Protein AF-A0A1K0INX9-F1 (afdb_monomer_lite)

Secondary structure (DSSP, 8-state):
------EEPEEEEE-SSSTTEEEEE-GGGSEEPPPTTTSPPB--SPPPPPTTSPPPPPP-PPP--------HHHHHHHHHHHHTS-------PPP--------PPPPBGGGHHHHHHHTT-HHHHHHHHHHHTS-S---SSHHHHHHTB-TTSSBPPGGGS-SSSS-HHHHTTSHHHHHHHHHHHHTGGGSHHHHHHHHHHHTTS---HHHHHHHTT-

InterPro domains:
  IPR045646 Protein of unknown function DUF6402 [PF19940] (107-203)

Radius of gyration: 31.33 Å; chains: 1; bounding box: 70×50×94 Å

Foldseek 3Di:
DDPPFDFDKDWAFDPPDDPTDTDIQDDPRGDTDDDCVVAPADPPDDFDAAPPDDPDDPDPDPPPPPPPPDDPVNVVVVVVVVVPPPDDPDDDDDPDPDPPPPPDDRHYPLCVLVVCVNRPNNLVSVVSSNVSNHDDWDPPDPVCVVVCATPVRHHDDPSPDDPDSDDPVNQCVDPVSVVVVCCCVVPVCPDPVVVVVVVVVVVVPDPPPVNVVVVVVD

Structure (mmCIF, N/CA/C/O backbone):
data_AF-A0A1K0INX9-F1
#
_entry.id   AF-A0A1K0INX9-F1
#
loop_
_atom_site.group_PDB
_atom_site.id
_atom_site.type_symbol
_atom_site.label_atom_id
_atom_site.label_alt_id
_atom_site.label_comp_id
_atom_site.label_asym_id
_atom_site.label_entity_id
_atom_site.label_seq_id
_atom_site.pdbx_PDB_ins_code
_atom_site.Cartn_x
_atom_site.Cartn_y
_atom_site.Cartn_z
_atom_site.occupancy
_atom_site.B_iso_or_equiv
_atom_site.auth_seq_id
_atom_site.auth_comp_id
_atom_site.auth_asym_id
_atom_site.auth_atom_id
_atom_site.pdbx_PDB_model_num
ATOM 1 N N . MET A 1 1 ? -9.837 21.476 36.629 1.00 35.94 1 MET A N 1
ATOM 2 C CA . MET A 1 1 ? -9.966 22.283 35.397 1.00 35.94 1 MET A CA 1
ATOM 3 C C . MET A 1 1 ? -10.736 21.434 34.406 1.00 35.94 1 MET A C 1
ATOM 5 O O . MET A 1 1 ? -10.376 20.278 34.243 1.00 35.94 1 MET A O 1
ATOM 9 N N . ALA A 1 2 ? -11.869 21.930 33.909 1.00 37.72 2 ALA A N 1
ATOM 10 C CA . ALA A 1 2 ? -12.811 21.140 33.125 1.00 37.72 2 ALA A CA 1
ATOM 11 C C . ALA A 1 2 ? -12.187 20.759 31.777 1.00 37.72 2 ALA A C 1
ATOM 13 O O . ALA A 1 2 ? -11.926 21.624 30.942 1.00 37.72 2 ALA A O 1
ATOM 14 N N . ASP A 1 3 ? -11.922 19.466 31.614 1.00 50.75 3 ASP A N 1
ATOM 15 C CA . ASP A 1 3 ? -11.455 18.861 30.374 1.00 50.75 3 ASP A CA 1
ATOM 16 C C . ASP A 1 3 ? -12.564 19.063 29.337 1.00 50.75 3 ASP A C 1
ATOM 18 O O . ASP A 1 3 ? -13.636 18.452 29.400 1.00 50.75 3 ASP A O 1
ATOM 22 N N . SER A 1 4 ? -12.379 20.054 28.471 1.00 52.59 4 SER A N 1
ATOM 23 C CA . SER A 1 4 ? -13.370 20.402 27.461 1.00 52.59 4 SER A CA 1
ATOM 24 C C . SER A 1 4 ? -13.431 19.225 26.498 1.00 52.59 4 SER A C 1
ATOM 26 O O . SER A 1 4 ? -12.447 18.938 25.821 1.00 52.59 4 SER A O 1
ATOM 28 N N . GLN A 1 5 ? -14.554 18.499 26.493 1.00 62.72 5 GLN A N 1
ATOM 29 C CA . GLN A 1 5 ? -14.803 17.375 25.591 1.00 62.72 5 GLN A CA 1
ATOM 30 C C . GLN A 1 5 ? -14.873 17.894 24.153 1.00 62.72 5 GLN A C 1
ATOM 32 O O . GLN A 1 5 ? -15.948 18.120 23.606 1.00 62.72 5 GLN A O 1
ATOM 37 N N . GLU A 1 6 ? -13.711 18.128 23.559 1.00 72.56 6 GLU A N 1
ATOM 38 C CA . GLU A 1 6 ? -13.583 18.560 22.181 1.00 72.56 6 GLU A CA 1
ATOM 39 C C . GLU A 1 6 ? -13.979 17.384 21.284 1.00 72.56 6 GLU A C 1
ATOM 41 O O . GLU A 1 6 ? -13.375 16.303 21.311 1.00 72.56 6 GLU A O 1
ATOM 46 N N . ILE A 1 7 ? -15.082 17.574 20.563 1.00 78.31 7 ILE A N 1
ATOM 47 C CA . ILE A 1 7 ? -15.633 16.596 19.637 1.00 78.31 7 ILE A CA 1
ATOM 48 C C . ILE A 1 7 ? -15.054 16.894 18.258 1.00 78.31 7 ILE A C 1
ATOM 50 O O . ILE A 1 7 ? -15.271 17.971 17.706 1.00 78.31 7 ILE A O 1
ATOM 54 N N . PHE A 1 8 ? -14.369 15.912 17.682 1.00 79.69 8 PHE A N 1
ATOM 55 C CA . PHE A 1 8 ? -13.795 16.002 16.348 1.00 79.69 8 PHE A CA 1
ATOM 56 C C . PHE A 1 8 ? -14.725 15.392 15.305 1.00 79.69 8 PHE A C 1
ATOM 58 O O . PHE A 1 8 ? -15.241 14.279 15.469 1.00 79.69 8 PHE A O 1
ATOM 65 N N . THR A 1 9 ? -14.876 16.113 14.197 1.00 84.38 9 THR A N 1
ATOM 66 C CA . THR A 1 9 ? -15.478 15.586 12.978 1.00 84.38 9 THR A CA 1
ATOM 67 C C . THR A 1 9 ? -14.590 14.494 12.394 1.00 84.38 9 THR A C 1
ATOM 69 O O . THR A 1 9 ? -13.380 14.673 12.251 1.00 84.38 9 THR A O 1
ATOM 72 N N . TYR A 1 10 ? -15.186 13.366 12.017 1.00 84.38 10 TYR A N 1
ATOM 73 C CA . TYR A 1 10 ? -14.498 12.334 11.245 1.00 84.38 10 TYR A CA 1
ATOM 74 C C . TYR A 1 10 ? -15.374 11.841 10.100 1.00 84.38 10 TYR A C 1
ATOM 76 O O . TYR A 1 10 ? -16.586 12.044 10.075 1.00 84.38 10 TYR A O 1
ATOM 84 N N . TYR A 1 11 ? -14.743 11.176 9.139 1.00 81.50 11 TYR A N 1
ATOM 85 C CA . TYR A 1 11 ? -15.426 10.594 7.996 1.00 81.50 11 TYR A CA 1
ATOM 86 C C . TYR A 1 11 ? -15.481 9.080 8.146 1.00 81.50 11 TYR A C 1
ATOM 88 O O . TYR A 1 11 ? -14.468 8.424 8.390 1.00 81.50 11 TYR A O 1
ATOM 96 N N . GLN A 1 12 ? -16.669 8.515 7.966 1.00 79.12 12 GLN A N 1
ATOM 97 C CA . GLN A 1 12 ? -16.884 7.075 7.971 1.00 79.12 12 GLN A CA 1
ATOM 98 C C . GLN A 1 12 ? -17.304 6.608 6.580 1.00 79.12 12 GLN A C 1
ATOM 100 O O . GLN A 1 12 ? -18.108 7.254 5.908 1.00 79.12 12 GLN A O 1
ATOM 105 N N . ASN A 1 13 ? -16.782 5.463 6.145 1.00 71.12 13 ASN A N 1
ATOM 106 C CA . ASN A 1 13 ? -17.189 4.863 4.881 1.00 71.12 13 ASN A CA 1
ATOM 107 C C . ASN A 1 13 ? -18.659 4.398 4.969 1.00 71.12 13 ASN A C 1
ATOM 109 O O . ASN A 1 13 ? -19.013 3.559 5.801 1.00 71.12 13 ASN A O 1
ATOM 113 N N . GLY A 1 14 ? -19.528 4.968 4.134 1.00 63.62 14 GLY A N 1
ATOM 114 C CA . GLY A 1 14 ? -20.937 4.608 4.042 1.00 63.62 14 GLY A CA 1
ATOM 115 C C . GLY A 1 14 ? -21.127 3.375 3.165 1.00 63.62 14 GLY A C 1
ATOM 116 O O . GLY A 1 14 ? -20.975 3.439 1.951 1.00 63.62 14 GLY A O 1
ATOM 117 N N . ARG A 1 15 ? -21.505 2.243 3.765 1.00 55.22 15 ARG A N 1
ATOM 118 C CA . ARG A 1 15 ? -21.687 0.975 3.045 1.00 55.22 15 ARG A CA 1
ATOM 119 C C . ARG A 1 15 ? -23.144 0.758 2.625 1.00 55.22 15 ARG A C 1
ATOM 121 O O . ARG A 1 15 ? -23.785 -0.141 3.144 1.00 55.22 15 ARG A O 1
ATOM 128 N N . PHE A 1 16 ? -23.670 1.570 1.706 1.00 46.78 16 PHE A N 1
ATOM 129 C CA . PHE A 1 16 ? -24.949 1.279 1.035 1.00 46.78 16 PHE A CA 1
ATOM 130 C C . PHE A 1 16 ? -24.957 1.801 -0.411 1.00 46.78 16 PHE A C 1
ATOM 132 O O . PHE A 1 16 ? -25.031 3.002 -0.644 1.00 46.78 16 PHE A O 1
ATOM 139 N N . GLY A 1 17 ? -24.894 0.876 -1.376 1.00 53.56 17 GLY A N 1
ATOM 140 C CA . GLY A 1 17 ? -25.339 1.071 -2.765 1.00 53.56 17 GLY A CA 1
ATOM 141 C C . GLY A 1 17 ? -24.465 1.892 -3.722 1.00 53.56 17 GLY A C 1
ATOM 142 O O . GLY A 1 17 ? -24.689 1.807 -4.924 1.00 53.56 17 GLY A O 1
ATOM 143 N N . ILE A 1 18 ? -23.466 2.642 -3.247 1.00 54.50 18 ILE A N 1
ATOM 144 C CA . ILE A 1 18 ? -22.588 3.478 -4.090 1.00 54.50 18 ILE A CA 1
ATOM 145 C C . ILE A 1 18 ? -21.120 3.145 -3.778 1.00 54.50 18 ILE A C 1
ATOM 147 O O . ILE A 1 18 ? -20.787 2.964 -2.602 1.00 54.50 18 ILE A O 1
ATOM 151 N N . PRO A 1 19 ? -20.213 3.059 -4.774 1.00 55.97 19 PRO A N 1
ATOM 152 C CA . PRO A 1 19 ? -18.793 2.907 -4.495 1.00 55.97 19 PRO A CA 1
ATOM 153 C C . PRO A 1 19 ? -18.290 4.158 -3.758 1.00 55.97 19 PRO A C 1
ATOM 155 O O . PRO A 1 19 ? -18.231 5.236 -4.338 1.00 55.97 19 PRO A O 1
ATOM 158 N N . TRP A 1 20 ? -17.905 3.987 -2.491 1.00 60.34 20 TRP A N 1
ATOM 159 C CA . TRP A 1 20 ? -17.091 4.932 -1.714 1.00 60.34 20 TRP A CA 1
ATOM 160 C C . TRP A 1 20 ? -17.704 6.319 -1.460 1.00 60.34 20 TRP A C 1
ATOM 162 O O . TRP A 1 20 ? -17.138 7.337 -1.852 1.00 60.34 20 TRP A O 1
ATOM 172 N N . CYS A 1 21 ? -18.820 6.389 -0.726 1.00 68.31 21 CYS A N 1
ATOM 173 C CA . CYS A 1 21 ? -19.263 7.651 -0.126 1.00 68.31 21 CYS A CA 1
ATOM 174 C C . CYS A 1 21 ? -18.718 7.797 1.305 1.00 68.31 21 CYS A C 1
ATOM 176 O O . CYS A 1 21 ? -18.983 6.961 2.173 1.00 68.31 21 CYS A O 1
ATOM 178 N N . TRP A 1 22 ? -17.978 8.873 1.571 1.00 75.31 22 TRP A N 1
ATOM 179 C CA . TRP A 1 22 ? -17.609 9.258 2.931 1.00 75.31 22 TRP A CA 1
ATOM 180 C C . TRP A 1 22 ? -18.769 10.022 3.561 1.00 75.31 22 TRP A C 1
ATOM 182 O O . TRP A 1 22 ? -19.227 11.022 3.016 1.00 75.31 22 TRP A O 1
ATOM 192 N N . LYS A 1 23 ? -19.262 9.533 4.697 1.00 81.06 23 LYS A N 1
ATOM 193 C CA . LYS A 1 23 ? -20.257 10.231 5.508 1.00 81.06 23 LYS A CA 1
ATOM 194 C C . LYS A 1 23 ? -19.532 10.984 6.607 1.00 81.06 23 LYS A C 1
ATOM 196 O O . LYS A 1 23 ? -18.801 10.375 7.386 1.00 81.06 23 LYS A O 1
ATOM 201 N N . GLU A 1 24 ? -19.734 12.290 6.646 1.00 84.56 24 GLU A N 1
ATOM 202 C CA . GLU A 1 24 ? -19.265 13.130 7.738 1.00 84.56 24 GLU A CA 1
ATOM 203 C C . GLU A 1 24 ? -20.046 12.793 9.018 1.00 84.56 24 GLU A C 1
ATOM 205 O O . GLU A 1 24 ? -21.269 12.630 8.995 1.00 84.56 24 GLU A O 1
ATOM 210 N N . LYS A 1 25 ? -19.328 12.646 10.128 1.00 81.75 25 LYS A N 1
ATOM 211 C CA . LYS A 1 25 ? -19.867 12.434 11.469 1.00 81.75 25 LYS A CA 1
ATOM 212 C C . LYS A 1 25 ? -19.394 13.584 12.352 1.00 81.75 25 LYS A C 1
ATOM 214 O O . LYS A 1 25 ? -18.202 13.688 12.637 1.00 81.75 25 LYS A O 1
ATOM 219 N N . THR A 1 26 ? -20.337 14.425 12.774 1.00 81.94 26 THR A N 1
ATOM 220 C CA . THR A 1 26 ? -20.093 15.667 13.529 1.00 81.94 26 THR A CA 1
ATOM 221 C C . THR A 1 26 ? -21.005 15.715 14.762 1.00 81.94 26 THR A C 1
ATOM 223 O O . THR A 1 26 ? -22.095 15.140 14.765 1.00 81.94 26 THR A O 1
ATOM 226 N N . GLY A 1 27 ? -20.571 16.383 15.835 1.00 78.56 27 GLY A N 1
ATOM 227 C CA . GLY A 1 27 ? -21.372 16.550 17.055 1.00 78.56 27 GLY A CA 1
ATOM 228 C C . GLY A 1 27 ? -21.513 15.261 17.874 1.00 78.56 27 GLY A C 1
ATOM 229 O O . GLY A 1 27 ? -20.525 14.608 18.183 1.00 78.56 27 GLY A O 1
ATOM 230 N N . VAL A 1 28 ? -22.736 14.870 18.244 1.00 71.00 28 VAL A N 1
ATOM 231 C CA . VAL A 1 28 ? -22.987 13.733 19.163 1.00 71.00 28 VAL A CA 1
ATOM 232 C C . VAL A 1 28 ? -22.437 12.397 18.634 1.00 71.00 28 VAL A C 1
ATOM 234 O O . VAL A 1 28 ? -22.054 11.534 19.420 1.00 71.00 28 VAL A O 1
ATOM 237 N N . GLU A 1 29 ? -22.353 12.240 17.310 1.00 70.25 29 GLU A N 1
ATOM 238 C CA . GLU A 1 29 ? -21.778 11.059 16.652 1.00 70.25 29 GLU A CA 1
ATOM 239 C C . GLU A 1 29 ? -20.278 11.192 16.330 1.00 70.25 29 GLU A C 1
ATOM 241 O O . GLU A 1 29 ? -19.711 10.285 15.722 1.00 70.25 29 GLU A O 1
ATOM 246 N N . GLY A 1 30 ? -19.649 12.317 16.689 1.00 70.81 30 GLY A N 1
ATOM 247 C CA . GLY A 1 30 ? -18.233 12.603 16.465 1.00 70.81 30 GLY A CA 1
ATOM 248 C C . GLY A 1 30 ? -17.297 11.863 17.428 1.00 70.81 30 GLY A C 1
ATOM 249 O O . GLY A 1 30 ? -17.718 11.185 18.368 1.00 70.81 30 GLY A O 1
ATOM 250 N N . CYS A 1 31 ? -15.993 11.994 17.198 1.00 76.69 31 CYS A N 1
ATOM 251 C CA . CYS A 1 31 ? -14.980 11.368 18.045 1.00 76.69 31 CYS A CA 1
ATOM 252 C C . CYS A 1 31 ? -14.656 12.257 19.247 1.00 76.69 31 CYS A C 1
ATOM 254 O O . CYS A 1 31 ? -14.377 13.443 19.088 1.00 76.69 31 CYS A O 1
ATOM 256 N N . ARG A 1 32 ? -14.620 11.673 20.448 1.00 78.31 32 ARG A N 1
ATOM 257 C CA . ARG A 1 32 ? -14.075 12.341 21.637 1.00 78.31 32 ARG A CA 1
ATOM 258 C C . ARG A 1 32 ? -12.578 12.089 21.735 1.00 78.31 32 ARG A C 1
ATOM 260 O O . ARG A 1 32 ? -12.137 10.948 21.587 1.00 78.31 32 ARG A O 1
ATOM 267 N N . LYS A 1 33 ? -11.808 13.139 22.017 1.00 73.50 33 LYS A N 1
ATOM 268 C CA . LYS A 1 33 ? -10.389 12.999 22.346 1.00 73.50 33 LYS A CA 1
ATOM 269 C C . LYS A 1 33 ? -10.252 12.250 23.669 1.00 73.50 33 LYS A C 1
ATOM 271 O O . LYS A 1 33 ? -10.879 12.611 24.660 1.00 73.50 33 LYS A O 1
ATOM 276 N N . LEU A 1 34 ? -9.446 11.197 23.664 1.00 73.31 34 LEU A N 1
ATOM 277 C CA . LEU A 1 34 ? -9.054 10.486 24.874 1.00 73.31 34 LEU A CA 1
ATOM 278 C C . LEU A 1 34 ? -7.672 10.976 25.293 1.00 73.31 34 LEU A C 1
ATOM 280 O O . LEU A 1 34 ? -6.825 11.251 24.439 1.00 73.31 34 LEU A O 1
ATOM 284 N N . ASN A 1 35 ? -7.448 11.088 26.600 1.00 70.81 35 ASN A N 1
ATOM 285 C CA . ASN A 1 35 ? -6.127 11.402 27.119 1.00 70.81 35 ASN A CA 1
ATOM 286 C C . ASN A 1 35 ? -5.192 10.199 26.883 1.00 70.81 35 ASN A C 1
ATOM 288 O O . ASN A 1 35 ? -5.519 9.067 27.241 1.00 70.81 35 ASN A O 1
ATOM 292 N N . VAL A 1 36 ? -4.035 10.449 26.266 1.00 67.94 36 VAL A N 1
ATOM 293 C CA . VAL A 1 36 ? -3.019 9.428 25.955 1.00 67.94 36 VAL A CA 1
ATOM 294 C C . VAL A 1 36 ? -2.431 8.810 27.230 1.00 67.94 36 VAL A C 1
ATOM 296 O O . VAL A 1 36 ? -2.087 7.632 27.225 1.00 67.94 36 VAL A O 1
ATOM 299 N N . GLU A 1 37 ? -2.364 9.565 28.330 1.00 70.69 37 GLU A N 1
ATOM 300 C CA . GLU A 1 37 ? -1.920 9.067 29.640 1.00 70.69 37 GLU A CA 1
ATOM 301 C C . GLU A 1 37 ? -2.924 8.070 30.241 1.00 70.69 37 GLU A C 1
ATOM 303 O O . GLU A 1 37 ? -2.532 7.132 30.931 1.00 70.69 37 GLU A O 1
ATOM 308 N N . GLU A 1 38 ? -4.218 8.237 29.945 1.00 69.81 38 GLU A N 1
ATOM 309 C CA . GLU A 1 38 ? -5.289 7.350 30.417 1.00 69.81 38 GLU A CA 1
ATOM 310 C C . GLU A 1 38 ? -5.426 6.091 29.539 1.00 69.81 38 GLU A C 1
ATOM 312 O O . GLU A 1 38 ? -5.807 5.027 30.029 1.00 69.81 38 GLU A O 1
ATOM 317 N N . PHE A 1 39 ? -5.067 6.185 28.252 1.00 72.75 39 PHE A N 1
ATOM 318 C CA . PHE A 1 39 ? -5.152 5.089 27.280 1.00 72.75 39 PHE A CA 1
ATOM 319 C C . PHE A 1 39 ? -3.840 4.924 26.491 1.00 72.75 39 PHE A C 1
ATOM 321 O O . PHE A 1 39 ? -3.776 5.297 25.314 1.00 72.75 39 PHE A O 1
ATOM 328 N N . PRO A 1 40 ? -2.789 4.347 27.103 1.00 76.06 40 PRO A N 1
ATOM 329 C CA . PRO A 1 40 ? -1.517 4.141 26.426 1.00 76.06 40 PRO A CA 1
ATOM 330 C C . PRO A 1 40 ? -1.625 3.098 25.306 1.00 76.06 40 PRO A C 1
ATOM 332 O O . PRO A 1 40 ? -2.492 2.216 25.310 1.00 76.06 40 PRO A O 1
ATOM 335 N N . LEU A 1 41 ? -0.683 3.174 24.361 1.00 81.06 41 LEU A N 1
ATOM 336 C CA . LEU A 1 41 ? -0.470 2.139 23.352 1.00 81.06 41 LEU A CA 1
ATOM 337 C C . LEU A 1 41 ? -0.188 0.798 24.036 1.00 81.06 41 LEU A C 1
ATOM 339 O O . LEU A 1 41 ? 0.733 0.682 24.846 1.00 81.06 41 LEU A O 1
ATOM 343 N N . SER A 1 42 ? -0.978 -0.220 23.704 1.00 84.94 42 SER A N 1
ATOM 344 C CA . SER A 1 42 ? -0.762 -1.568 24.212 1.00 84.94 42 SER A CA 1
ATOM 345 C C . SER A 1 42 ? 0.366 -2.247 23.443 1.00 84.94 42 SER A C 1
ATOM 347 O O . SER A 1 42 ? 0.382 -2.249 22.214 1.00 84.94 42 SER A O 1
ATOM 349 N N . THR A 1 43 ? 1.295 -2.844 24.187 1.00 83.00 43 THR A N 1
ATOM 350 C CA . THR A 1 43 ? 2.361 -3.725 23.680 1.00 83.00 43 THR A CA 1
ATOM 351 C C . THR A 1 43 ? 2.243 -5.139 24.252 1.00 83.00 43 THR A C 1
ATOM 353 O O . THR A 1 43 ? 3.151 -5.956 24.118 1.00 83.00 43 THR A O 1
ATOM 356 N N . ALA A 1 44 ? 1.125 -5.441 24.919 1.00 83.88 44 ALA A N 1
ATOM 357 C CA . ALA A 1 44 ? 0.926 -6.703 25.623 1.00 83.88 44 ALA A CA 1
ATOM 358 C C . ALA A 1 44 ? 0.691 -7.886 24.670 1.00 83.88 44 ALA A C 1
ATOM 360 O O . ALA A 1 44 ? 0.858 -9.043 25.063 1.00 83.88 44 ALA A O 1
ATOM 361 N N . ARG A 1 45 ? 0.271 -7.622 23.426 1.00 84.38 45 ARG A N 1
ATOM 362 C CA . ARG A 1 45 ? 0.026 -8.672 22.442 1.00 84.38 45 ARG A CA 1
ATOM 363 C C . ARG A 1 45 ? 1.348 -9.185 21.884 1.00 84.38 45 ARG A C 1
ATOM 365 O O . ARG A 1 45 ? 2.184 -8.426 21.404 1.00 84.38 45 ARG A O 1
ATOM 372 N N . THR A 1 46 ? 1.506 -10.505 21.899 1.00 86.00 46 THR A N 1
ATOM 373 C CA . THR A 1 46 ? 2.654 -11.155 21.264 1.00 86.00 46 THR A CA 1
ATOM 374 C C . THR A 1 46 ? 2.654 -10.877 19.759 1.00 86.00 46 THR A C 1
ATOM 376 O O . THR A 1 46 ? 1.577 -10.889 19.151 1.00 86.00 46 THR A O 1
ATOM 379 N N . PRO A 1 47 ? 3.820 -10.597 19.148 1.00 82.88 47 PRO A N 1
ATOM 380 C CA . PRO A 1 47 ? 3.924 -10.442 17.704 1.00 82.88 47 PRO A CA 1
ATOM 381 C C . PRO A 1 47 ? 3.394 -11.680 16.967 1.00 82.88 47 PRO A C 1
ATOM 383 O O . PRO A 1 47 ? 3.475 -12.791 17.506 1.00 82.88 47 PRO A O 1
ATOM 386 N N . PRO A 1 48 ? 2.865 -11.519 15.742 1.00 84.12 48 PRO A N 1
ATOM 387 C CA . PRO A 1 48 ? 2.531 -12.651 14.890 1.00 84.12 48 PRO A CA 1
ATOM 388 C C . PRO A 1 48 ? 3.743 -13.567 14.695 1.00 84.12 48 PRO A C 1
ATOM 390 O O . PRO A 1 48 ? 4.886 -13.110 14.691 1.00 84.12 48 PRO A O 1
ATOM 393 N N . SER A 1 49 ? 3.496 -14.864 14.505 1.00 82.06 49 SER A N 1
ATOM 394 C CA . SER A 1 49 ? 4.552 -15.787 14.088 1.00 82.06 49 SER A CA 1
ATOM 395 C C . SER A 1 49 ? 5.144 -15.324 12.762 1.00 82.06 49 SER A C 1
ATOM 397 O O . SER A 1 49 ? 4.407 -14.896 11.868 1.00 82.06 49 SER A O 1
ATOM 399 N N . LEU A 1 50 ? 6.463 -15.449 12.634 1.00 81.12 50 LEU A N 1
ATOM 400 C CA . LEU A 1 50 ? 7.161 -15.124 11.399 1.00 81.12 50 LEU A CA 1
ATOM 401 C C . LEU A 1 50 ? 6.593 -15.962 10.248 1.00 81.12 50 LEU A C 1
ATOM 403 O O . LEU A 1 50 ? 6.275 -17.138 10.428 1.00 81.12 50 LEU A O 1
ATOM 407 N N . ARG A 1 51 ? 6.448 -15.341 9.076 1.00 70.44 51 ARG A N 1
ATOM 408 C CA . ARG A 1 51 ? 5.787 -15.900 7.884 1.00 70.44 51 ARG A CA 1
ATOM 409 C C . ARG A 1 51 ? 6.290 -17.294 7.497 1.00 70.44 51 ARG A C 1
ATOM 411 O O . ARG A 1 51 ? 5.496 -18.103 7.025 1.00 70.44 51 ARG A O 1
ATOM 418 N N . ASP A 1 52 ? 7.578 -17.547 7.713 1.00 66.00 52 ASP A N 1
ATOM 419 C CA . ASP A 1 52 ? 8.260 -18.781 7.319 1.00 66.00 52 ASP A CA 1
ATOM 420 C C . ASP A 1 52 ? 8.455 -19.761 8.490 1.00 66.00 52 ASP A C 1
ATOM 422 O O . ASP A 1 52 ? 9.072 -20.814 8.326 1.00 66.00 52 ASP A O 1
ATOM 426 N N . GLN A 1 53 ? 7.919 -19.451 9.678 1.00 55.16 53 GLN A N 1
ATOM 427 C CA . GLN A 1 53 ? 7.871 -20.422 10.763 1.00 55.16 53 GLN A CA 1
ATOM 428 C C . GLN A 1 53 ? 6.672 -21.361 10.590 1.00 55.16 53 GLN A C 1
ATOM 430 O O . GLN A 1 53 ? 5.563 -20.903 10.296 1.00 55.16 53 GLN A O 1
ATOM 435 N N . PRO A 1 54 ? 6.863 -22.678 10.809 1.00 53.06 54 PRO A N 1
ATOM 436 C CA . PRO A 1 54 ? 5.750 -23.605 10.945 1.00 53.06 54 PRO A CA 1
ATOM 437 C C . PRO A 1 54 ? 4.748 -23.037 11.956 1.00 53.06 54 PRO A C 1
ATOM 439 O O . PRO A 1 54 ? 5.180 -22.476 12.970 1.00 53.06 54 PRO A O 1
ATOM 442 N N . PRO A 1 55 ? 3.430 -23.159 11.708 1.00 56.19 55 PRO A N 1
ATOM 443 C CA . PRO A 1 55 ? 2.443 -22.666 12.653 1.00 56.19 55 PRO A CA 1
ATOM 444 C C . PRO A 1 55 ? 2.758 -23.249 14.036 1.00 56.19 55 PRO A C 1
ATOM 446 O O . PRO A 1 55 ? 3.024 -24.454 14.132 1.00 56.19 55 PRO A O 1
ATOM 449 N N . PRO A 1 56 ? 2.770 -22.425 15.103 1.00 61.12 56 PRO A N 1
ATOM 450 C CA . PRO A 1 56 ? 2.978 -22.947 16.440 1.00 61.12 56 PRO A CA 1
ATOM 451 C C . PRO A 1 56 ? 1.942 -24.049 16.688 1.00 61.12 56 PRO A C 1
ATOM 453 O O . PRO A 1 56 ? 0.788 -23.896 16.261 1.00 61.12 56 PRO A O 1
ATOM 456 N N . PRO A 1 57 ? 2.328 -25.164 17.338 1.00 60.62 57 PRO A N 1
ATOM 457 C CA . PRO A 1 57 ? 1.396 -26.239 17.623 1.00 60.62 57 PRO A CA 1
ATOM 458 C C . PRO A 1 57 ? 0.168 -25.642 18.317 1.00 60.62 57 PRO A C 1
ATOM 460 O O . PRO A 1 57 ? 0.325 -24.752 19.165 1.00 60.62 57 PRO A O 1
ATOM 463 N N . PRO A 1 58 ? -1.051 -26.064 17.934 1.00 57.97 58 PRO A N 1
ATOM 464 C CA . PRO A 1 58 ? -2.266 -25.506 18.499 1.00 57.97 58 PRO A CA 1
ATOM 465 C C . PRO A 1 58 ? -2.165 -25.576 20.021 1.00 57.97 58 PRO A C 1
ATOM 467 O O . PRO A 1 58 ? -1.966 -26.653 20.588 1.00 57.97 58 PRO A O 1
ATOM 470 N N . LYS A 1 59 ? -2.258 -24.416 20.688 1.00 61.50 59 LYS A N 1
ATOM 471 C CA . LYS A 1 59 ? -2.344 -24.381 22.151 1.00 61.50 59 LYS A CA 1
ATOM 472 C C . LYS A 1 59 ? -3.496 -25.305 22.551 1.00 61.50 59 LYS A C 1
ATOM 474 O O . LYS A 1 59 ? -4.561 -25.192 21.932 1.00 61.50 59 LYS A O 1
ATOM 479 N N . PRO A 1 60 ? -3.316 -26.200 23.542 1.00 47.12 60 PRO A N 1
ATOM 480 C CA . PRO A 1 60 ? -4.405 -27.034 24.018 1.00 47.12 60 PRO A CA 1
ATOM 481 C C . PRO A 1 60 ? -5.554 -26.106 24.391 1.00 47.12 60 PRO A C 1
ATOM 483 O O . PRO A 1 60 ? -5.438 -25.254 25.272 1.00 47.12 60 PRO A O 1
ATOM 486 N N . THR A 1 61 ? -6.634 -26.211 23.622 1.00 45.28 61 THR A N 1
ATOM 487 C CA . THR A 1 61 ? -7.864 -25.488 23.905 1.00 45.28 61 THR A CA 1
ATOM 488 C C . THR A 1 61 ? -8.313 -25.989 25.273 1.00 45.28 61 THR A C 1
ATOM 490 O O . THR A 1 61 ? -8.477 -27.205 25.412 1.00 45.28 61 THR A O 1
ATOM 493 N N . PRO A 1 62 ? -8.460 -25.131 26.301 1.00 57.16 62 PRO A N 1
ATOM 494 C CA . PRO A 1 62 ? -9.081 -25.577 27.535 1.00 57.16 62 PRO A CA 1
ATOM 495 C C . PRO A 1 62 ? -10.440 -26.154 27.153 1.00 57.16 62 PRO A C 1
ATOM 497 O O . PRO A 1 62 ? -11.216 -25.502 26.448 1.00 57.16 62 PRO A O 1
ATOM 500 N N . ALA A 1 63 ? -10.662 -27.415 27.528 1.00 47.81 63 ALA A N 1
ATOM 501 C CA . ALA A 1 63 ? -11.878 -28.131 27.190 1.00 47.81 63 ALA A CA 1
ATOM 502 C C . ALA A 1 63 ? -13.085 -27.241 27.524 1.00 47.81 63 ALA A C 1
ATOM 504 O O . ALA A 1 63 ? -13.088 -26.612 28.589 1.00 47.81 63 ALA A O 1
ATOM 505 N N . PRO A 1 64 ? -14.090 -27.138 26.638 1.00 44.97 64 PRO A N 1
ATOM 506 C CA . PRO A 1 64 ? -15.288 -26.385 26.951 1.00 44.97 64 PRO A CA 1
ATOM 507 C C . PRO A 1 64 ? -15.878 -26.981 28.226 1.00 44.97 64 PRO A C 1
ATOM 509 O O . PRO A 1 64 ? -16.329 -28.127 28.238 1.00 44.97 64 PRO A O 1
ATOM 512 N N . VAL A 1 65 ? -15.845 -26.209 29.313 1.00 53.66 65 VAL A N 1
ATOM 513 C CA . VAL A 1 65 ? -16.595 -26.541 30.519 1.00 53.66 65 VAL A CA 1
ATOM 514 C C . VAL A 1 65 ? -18.047 -26.611 30.070 1.00 53.66 65 VAL A C 1
ATOM 516 O O . VAL A 1 65 ? -18.628 -25.596 29.673 1.00 53.66 65 VAL A O 1
ATOM 519 N N . LYS A 1 66 ? -18.605 -27.826 30.043 1.00 42.12 66 LYS A N 1
ATOM 520 C CA . LYS A 1 66 ? -20.027 -28.055 29.796 1.00 42.12 66 LYS A CA 1
ATOM 521 C C . LYS A 1 66 ? -20.783 -27.237 30.836 1.00 42.12 66 LYS A C 1
ATOM 523 O O . LYS A 1 66 ? -20.857 -27.624 31.995 1.00 42.12 66 LYS A O 1
ATOM 528 N N . ARG A 1 67 ? -21.321 -26.088 30.429 1.00 54.69 67 ARG A N 1
ATOM 529 C CA . ARG A 1 67 ? -22.370 -25.429 31.200 1.00 54.69 67 ARG A CA 1
ATOM 530 C C . ARG A 1 67 ? -23.574 -26.350 31.118 1.00 54.69 67 ARG A C 1
ATOM 532 O O . ARG A 1 67 ? -24.121 -26.549 30.032 1.00 54.69 67 ARG A O 1
ATOM 539 N N . GLU A 1 68 ? -23.911 -26.971 32.239 1.00 59.78 68 GLU A N 1
ATOM 540 C CA . GLU A 1 68 ? -25.135 -27.746 32.363 1.00 59.78 68 GLU A CA 1
ATOM 541 C C . GLU A 1 68 ? -26.308 -26.840 31.989 1.00 59.78 68 GLU A C 1
ATOM 543 O O . GLU A 1 68 ? -26.438 -25.709 32.465 1.00 59.78 68 GLU A O 1
ATOM 548 N N . LYS A 1 69 ? -27.113 -27.303 31.034 1.00 53.50 69 LYS A N 1
ATOM 549 C CA . LYS A 1 69 ? -28.308 -26.587 30.609 1.00 53.50 69 LYS A CA 1
ATOM 550 C C . LYS A 1 69 ? -29.347 -26.799 31.703 1.00 53.50 69 LYS A C 1
ATOM 552 O O . LYS A 1 69 ? -30.018 -27.826 31.694 1.00 53.50 69 LYS A O 1
ATOM 557 N N . LYS A 1 70 ? -29.452 -25.850 32.635 1.00 57.62 70 LYS A N 1
ATOM 558 C CA . LYS A 1 70 ? -30.583 -25.796 33.566 1.00 57.62 70 LYS A CA 1
ATOM 559 C C . LYS A 1 70 ? -31.879 -25.780 32.763 1.00 57.62 70 LYS A C 1
ATOM 561 O O . LYS A 1 70 ? -31.971 -25.111 31.728 1.00 57.62 70 LYS A O 1
ATOM 566 N N . THR A 1 71 ? -32.853 -26.557 33.204 1.00 72.25 71 THR A N 1
ATOM 567 C CA . THR A 1 71 ? -34.135 -26.659 32.506 1.00 72.25 71 THR A CA 1
ATOM 568 C C . THR A 1 71 ? -34.940 -25.367 32.689 1.00 72.25 71 THR A C 1
ATOM 570 O O . THR A 1 71 ? -34.786 -24.657 33.683 1.00 72.25 71 THR A O 1
ATOM 573 N N . LEU A 1 72 ? -35.820 -25.038 31.735 1.00 66.50 72 LEU A N 1
ATOM 574 C CA . LEU A 1 72 ? -36.660 -23.830 31.820 1.00 66.50 72 LEU A CA 1
ATOM 575 C C . LEU A 1 72 ? -37.528 -23.812 33.094 1.00 66.50 72 LEU A C 1
ATOM 577 O O . LEU A 1 72 ? -37.826 -22.743 33.627 1.00 66.50 72 LEU A O 1
ATOM 581 N N . ILE A 1 73 ? -37.875 -24.992 33.611 1.00 70.31 73 ILE A N 1
ATOM 582 C CA . ILE A 1 73 ? -38.646 -25.169 34.845 1.00 70.31 73 ILE A CA 1
ATOM 583 C C . ILE A 1 73 ? -37.816 -24.753 36.068 1.00 70.31 73 ILE A C 1
ATOM 585 O O . ILE A 1 73 ? -38.285 -23.938 36.856 1.00 70.31 73 ILE A O 1
ATOM 589 N N . GLU A 1 74 ? -36.567 -25.216 36.189 1.00 71.38 74 GLU A N 1
ATOM 590 C CA . GLU A 1 74 ? -35.666 -24.819 37.287 1.00 71.38 74 GLU A CA 1
ATOM 591 C C . GLU A 1 74 ? -35.385 -23.316 37.280 1.00 71.38 74 GLU A C 1
ATOM 593 O O . GLU A 1 74 ? -35.447 -22.675 38.324 1.00 71.38 74 GLU A O 1
ATOM 598 N N . SER A 1 75 ? -35.163 -22.726 36.099 1.00 67.88 75 SER A N 1
ATOM 599 C CA . SER A 1 75 ? -34.937 -21.278 35.990 1.00 67.88 75 SER A CA 1
ATOM 600 C C . SER A 1 75 ? -36.156 -20.450 36.414 1.00 67.88 75 SER A C 1
ATOM 602 O O . SER A 1 75 ? -36.013 -19.351 36.943 1.00 67.88 75 SER A O 1
ATOM 604 N N . SER A 1 76 ? -37.358 -20.996 36.210 1.00 71.19 76 SER A N 1
ATOM 605 C CA . SER A 1 76 ? -38.613 -20.342 36.581 1.00 71.19 76 SER A CA 1
ATOM 606 C C . SER A 1 76 ? -38.891 -20.475 38.080 1.00 71.19 76 SER A C 1
ATOM 608 O O . SER A 1 76 ? -39.393 -19.533 38.684 1.00 71.19 76 SER A O 1
ATOM 610 N N . LEU A 1 77 ? -38.525 -21.607 38.694 1.00 79.31 77 LEU A N 1
ATOM 611 C CA . LEU A 1 77 ? -38.614 -21.815 40.143 1.00 79.31 77 LEU A CA 1
ATOM 612 C C . LEU A 1 77 ? -37.606 -20.945 40.903 1.00 79.31 77 LEU A C 1
ATOM 614 O O . LEU A 1 77 ? -38.014 -20.249 41.826 1.00 79.31 77 LEU A O 1
ATOM 618 N N . GLU A 1 78 ? -36.346 -20.875 40.455 1.00 74.69 78 GLU A N 1
ATOM 619 C CA . GLU A 1 78 ? -35.332 -19.972 41.034 1.00 74.69 78 GLU A CA 1
ATOM 620 C C . GLU A 1 78 ? -35.778 -18.500 40.950 1.00 74.69 78 GLU A C 1
ATOM 622 O O . GLU A 1 78 ? -35.596 -17.723 41.887 1.00 74.69 78 GLU A O 1
ATOM 627 N N . PHE A 1 79 ? -36.416 -18.105 39.843 1.00 72.12 79 PHE A N 1
ATOM 628 C CA . PHE A 1 79 ? -36.960 -16.756 39.686 1.00 72.12 79 PHE A CA 1
ATOM 629 C C . PHE A 1 79 ? -38.157 -16.491 40.610 1.00 72.12 79 PHE A C 1
ATOM 631 O O . PHE A 1 79 ? -38.284 -15.401 41.164 1.00 72.12 79 PHE A O 1
ATOM 638 N N . HIS A 1 80 ? -39.027 -17.482 40.806 1.00 77.56 80 HIS A N 1
ATOM 639 C CA . HIS A 1 80 ? -40.180 -17.352 41.692 1.00 77.56 80 HIS A CA 1
ATOM 640 C C . HIS A 1 80 ? -39.764 -17.326 43.170 1.00 77.56 80 HIS A C 1
ATOM 642 O O . HIS A 1 80 ? -40.333 -16.572 43.955 1.00 77.56 80 HIS A O 1
ATOM 648 N N . GLU A 1 81 ? -38.732 -18.081 43.548 1.00 80.25 81 GLU A N 1
ATOM 649 C CA . GLU A 1 81 ? -38.105 -17.998 44.871 1.00 80.25 81 GLU A CA 1
ATOM 650 C C . GLU A 1 81 ? -37.440 -16.635 45.090 1.00 80.25 81 GLU A C 1
ATOM 652 O O . GLU A 1 81 ? -37.597 -16.037 46.153 1.00 80.25 81 GLU A O 1
ATOM 657 N N . TRP A 1 82 ? -36.778 -16.091 44.064 1.00 72.94 82 TRP A N 1
ATOM 658 C CA . TRP A 1 82 ? -36.203 -14.746 44.109 1.00 72.94 82 TRP A CA 1
ATOM 659 C C . TRP A 1 82 ? -37.263 -13.647 44.274 1.00 72.94 82 TRP A C 1
ATOM 661 O O . TRP A 1 82 ? -37.072 -12.739 45.080 1.00 72.94 82 TRP A O 1
ATOM 671 N N . LEU A 1 83 ? -38.397 -13.739 43.571 1.00 72.62 83 LEU A N 1
ATOM 672 C CA . LEU A 1 83 ? -39.501 -12.775 43.695 1.00 72.62 83 LEU A CA 1
ATOM 673 C C . LEU A 1 83 ? -40.152 -12.776 45.084 1.00 72.62 83 LEU A C 1
ATOM 675 O O . LEU A 1 83 ? -40.686 -11.753 45.508 1.00 72.62 83 LEU A O 1
ATOM 679 N N . ASN A 1 84 ? -40.116 -13.914 45.776 1.00 78.00 84 ASN A N 1
ATOM 680 C CA . ASN A 1 84 ? -40.721 -14.089 47.095 1.00 78.00 84 ASN A CA 1
ATOM 681 C C . ASN A 1 84 ? -39.714 -13.948 48.246 1.00 78.00 84 ASN A C 1
ATOM 683 O O . ASN A 1 84 ? -40.097 -14.053 49.414 1.00 78.00 84 ASN A O 1
ATOM 687 N N . ALA A 1 85 ? -38.436 -13.699 47.947 1.00 76.06 85 ALA A N 1
ATOM 688 C CA . ALA A 1 85 ? -37.442 -13.422 48.968 1.00 76.06 85 ALA A CA 1
ATOM 689 C C . ALA A 1 85 ? -37.753 -12.063 49.630 1.00 76.06 85 ALA A C 1
ATOM 691 O O . ALA A 1 85 ? -37.906 -11.059 48.927 1.00 76.06 85 ALA A O 1
ATOM 692 N N . PRO A 1 86 ? -37.844 -11.983 50.972 1.00 59.06 86 PRO A N 1
ATOM 693 C CA . PRO A 1 86 ? -38.072 -10.718 51.655 1.00 59.06 86 PRO A CA 1
ATOM 694 C C . PRO A 1 86 ? -36.936 -9.753 51.316 1.00 59.06 86 PRO A C 1
ATOM 696 O O . PRO A 1 86 ? -35.758 -10.085 51.461 1.00 59.06 86 PRO A O 1
ATOM 699 N N . SER A 1 87 ? -37.293 -8.560 50.839 1.00 52.34 87 SER A N 1
ATOM 700 C CA . SE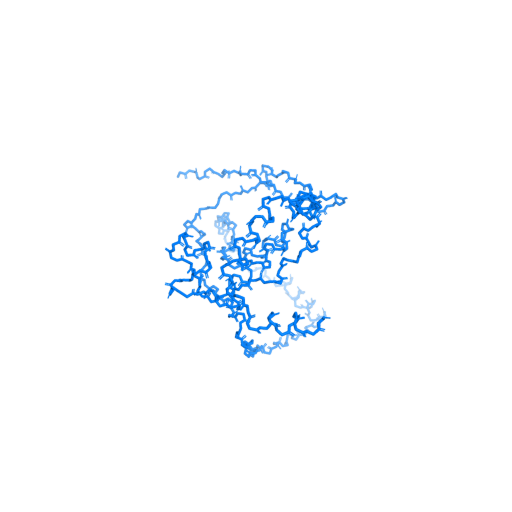R A 1 87 ? -36.340 -7.521 50.457 1.00 52.34 87 SER A CA 1
ATOM 701 C C . SER A 1 87 ? -35.351 -7.275 51.594 1.00 52.34 87 SER A C 1
ATOM 703 O O . SER A 1 87 ? -35.740 -6.850 52.684 1.00 52.34 87 SER A O 1
ATOM 705 N N . ALA A 1 88 ? -34.073 -7.568 51.329 1.00 59.03 88 ALA A N 1
ATOM 706 C CA . ALA A 1 88 ? -32.969 -7.270 52.229 1.00 59.03 88 ALA A CA 1
ATOM 707 C C . ALA A 1 88 ? -33.073 -5.810 52.712 1.00 59.03 88 ALA A C 1
ATOM 709 O O . ALA A 1 88 ? -33.483 -4.947 51.926 1.00 59.03 88 ALA A O 1
ATOM 710 N N . PRO A 1 89 ? -32.728 -5.513 53.980 1.00 48.19 89 PRO A N 1
ATOM 711 C CA . PRO A 1 89 ? -32.845 -4.167 54.524 1.00 48.19 89 PRO A CA 1
ATOM 712 C C . PRO A 1 89 ? -32.151 -3.169 53.596 1.00 48.19 89 PRO A C 1
ATOM 714 O O . PRO A 1 89 ? -30.978 -3.342 53.261 1.00 48.19 89 PRO A O 1
ATOM 717 N N . GLN A 1 90 ? -32.905 -2.155 53.159 1.00 45.06 90 GLN A N 1
ATOM 718 C CA . GLN A 1 90 ? -32.441 -1.094 52.271 1.00 45.06 90 GLN A CA 1
ATOM 719 C C . GLN A 1 90 ? -31.116 -0.525 52.790 1.00 45.06 90 GLN A C 1
ATOM 721 O O . GLN A 1 90 ? -31.076 0.229 53.765 1.00 45.06 90 GLN A O 1
ATOM 726 N N . GLN A 1 91 ? -30.018 -0.864 52.117 1.00 47.06 91 GLN A N 1
ATOM 727 C CA . GLN A 1 91 ? -28.802 -0.079 52.223 1.00 47.06 91 GLN A CA 1
ATOM 728 C C . GLN A 1 91 ? -29.118 1.302 51.643 1.00 47.06 91 GLN A C 1
ATOM 730 O O . GLN A 1 91 ? -29.613 1.419 50.521 1.00 47.06 91 GLN A O 1
ATOM 735 N N . LYS A 1 92 ? -28.877 2.344 52.448 1.00 43.03 92 LYS A N 1
ATOM 736 C CA . LYS A 1 92 ? -28.925 3.754 52.037 1.00 43.03 92 LYS A CA 1
ATOM 737 C C . LYS A 1 92 ? -28.250 3.912 50.664 1.00 43.03 92 LYS A C 1
ATOM 739 O O . LYS A 1 92 ? -27.208 3.282 50.469 1.00 43.03 92 LYS A O 1
ATOM 744 N N . PRO A 1 93 ? -28.776 4.740 49.741 1.00 44.50 93 PRO A N 1
ATOM 745 C CA . PRO A 1 93 ? -28.162 4.901 48.431 1.00 44.50 93 PRO A CA 1
ATOM 746 C C . PRO A 1 93 ? -26.716 5.356 48.612 1.00 44.50 93 PRO A C 1
ATOM 748 O O . PRO A 1 93 ? -26.458 6.418 49.183 1.00 44.50 93 PRO A O 1
ATOM 751 N N . ALA A 1 94 ? -25.775 4.530 48.159 1.00 54.50 94 ALA A N 1
ATOM 752 C CA . ALA A 1 94 ? -24.410 4.974 47.953 1.00 54.50 94 ALA A CA 1
ATOM 753 C C . ALA A 1 94 ? -24.436 6.168 46.976 1.00 54.50 94 ALA A C 1
ATOM 755 O O . ALA A 1 94 ? -25.304 6.202 46.095 1.00 54.50 94 ALA A O 1
ATOM 756 N N . PRO A 1 95 ? -23.525 7.148 47.120 1.00 50.12 95 PRO A N 1
ATOM 757 C CA . PRO A 1 95 ? -23.401 8.245 46.169 1.00 50.12 95 PRO A CA 1
ATOM 758 C C . PRO A 1 95 ? -23.349 7.684 44.748 1.00 50.12 95 PRO A C 1
ATOM 760 O O . PRO A 1 95 ? -22.687 6.669 44.516 1.00 50.12 95 PRO A O 1
ATOM 763 N N . ALA A 1 96 ? -24.084 8.314 43.829 1.00 51.03 96 ALA A N 1
ATOM 764 C CA . ALA A 1 96 ? -24.135 7.913 42.430 1.00 51.03 96 ALA A CA 1
ATOM 765 C C . ALA A 1 96 ? -22.712 7.621 41.923 1.00 51.03 96 ALA A C 1
ATOM 767 O O . ALA A 1 96 ? -21.839 8.473 42.114 1.00 51.03 96 ALA A O 1
ATOM 768 N N . PRO A 1 97 ? -22.448 6.445 41.319 1.00 52.62 97 PRO A N 1
ATOM 769 C CA . PRO A 1 97 ? -21.148 6.194 40.730 1.00 52.62 97 PRO A CA 1
ATOM 770 C C . PRO A 1 97 ? -20.903 7.294 39.702 1.00 52.62 97 PRO A C 1
ATOM 772 O O . PRO A 1 97 ? -21.711 7.492 38.790 1.00 52.62 97 PRO A O 1
ATOM 775 N N . GLU A 1 98 ? -19.817 8.040 39.907 1.00 53.09 98 GLU A N 1
ATOM 776 C CA . GLU A 1 98 ? -19.284 8.985 38.937 1.00 53.09 98 GLU A CA 1
ATOM 777 C C . GLU A 1 98 ? -19.380 8.351 37.554 1.00 53.09 98 GLU A C 1
ATOM 779 O O . GLU A 1 98 ? -19.023 7.179 37.387 1.00 53.09 98 GLU A O 1
ATOM 784 N N . ALA A 1 99 ? -19.930 9.108 36.599 1.00 51.78 99 ALA A N 1
ATOM 785 C CA . ALA A 1 99 ? -20.156 8.676 35.229 1.00 51.78 99 ALA A CA 1
ATOM 786 C C . ALA A 1 99 ? -18.956 7.854 34.758 1.00 51.78 99 ALA A C 1
ATOM 788 O O . ALA A 1 99 ? -17.868 8.394 34.551 1.00 51.78 99 ALA A O 1
ATOM 789 N N . THR A 1 100 ? -19.141 6.533 34.682 1.00 54.06 100 THR A N 1
ATOM 790 C CA . THR A 1 100 ? -18.049 5.607 34.415 1.00 54.06 100 THR A CA 1
ATOM 791 C C . THR A 1 100 ? -17.500 5.990 33.057 1.00 54.06 100 THR A C 1
ATOM 793 O O . THR A 1 100 ? -18.188 5.843 32.043 1.00 54.06 100 THR A O 1
ATOM 796 N N . LYS A 1 101 ? -16.298 6.577 33.043 1.00 56.12 101 LYS A N 1
ATOM 797 C CA . LYS A 1 101 ? -15.648 6.997 31.805 1.00 56.12 101 LYS A CA 1
ATOM 798 C C . LYS A 1 101 ? -15.681 5.812 30.836 1.00 56.12 101 LYS A C 1
ATOM 800 O O . LYS A 1 101 ? -15.451 4.678 31.273 1.00 56.12 101 LYS A O 1
ATOM 805 N N . PRO A 1 102 ? -16.012 6.025 29.552 1.00 58.22 102 PRO A N 1
ATOM 806 C CA . PRO A 1 102 ? -16.129 4.928 28.607 1.00 58.22 102 PRO A CA 1
ATOM 807 C C . PRO A 1 102 ? -14.821 4.134 28.599 1.00 58.22 102 PRO A C 1
ATOM 809 O O . PRO A 1 102 ? -13.755 4.668 28.300 1.00 58.22 102 PRO A O 1
ATOM 812 N N . ARG A 1 103 ? -14.903 2.853 28.971 1.00 63.28 103 ARG A N 1
ATOM 813 C CA . ARG A 1 103 ? -13.755 1.946 29.020 1.00 63.28 103 ARG A CA 1
ATOM 814 C C . ARG A 1 103 ? -13.375 1.574 27.591 1.00 63.28 103 ARG A C 1
ATOM 816 O O . ARG A 1 103 ? -13.866 0.589 27.044 1.00 63.28 103 ARG A O 1
ATOM 823 N N . VAL A 1 104 ? -12.542 2.396 26.964 1.00 70.88 104 VAL A N 1
ATOM 824 C CA . VAL A 1 104 ? -12.022 2.131 25.620 1.00 70.88 104 VAL A CA 1
ATOM 825 C C . VAL A 1 104 ? -10.946 1.050 25.710 1.00 70.88 104 VAL A C 1
ATOM 827 O O . VAL A 1 104 ? -10.102 1.067 26.605 1.00 70.88 104 VAL A O 1
ATOM 830 N N . LYS A 1 105 ? -11.002 0.064 24.806 1.00 80.69 105 LYS A N 1
ATOM 831 C CA . LYS A 1 105 ? -9.960 -0.964 24.691 1.00 80.69 105 LYS A CA 1
ATOM 832 C C . LYS A 1 105 ? -8.628 -0.262 24.371 1.00 80.69 105 LYS A C 1
ATOM 834 O O . LYS A 1 105 ? -8.609 0.513 23.415 1.00 80.69 105 LYS A O 1
ATOM 839 N N . PRO A 1 106 ? -7.530 -0.546 25.095 1.00 82.56 106 PRO A N 1
ATOM 840 C CA . PRO A 1 106 ? -6.205 -0.075 24.707 1.00 82.56 106 PRO A CA 1
ATOM 841 C C . PRO A 1 106 ? -5.900 -0.458 23.256 1.00 82.56 106 PRO A C 1
ATOM 843 O O . PRO A 1 106 ? -6.124 -1.604 22.854 1.00 82.56 106 PRO A O 1
ATOM 846 N N . PHE A 1 107 ? -5.433 0.509 22.472 1.00 85.69 107 PHE A N 1
ATOM 847 C CA . PHE A 1 107 ? -5.102 0.296 21.068 1.00 85.69 107 PHE A CA 1
ATOM 848 C C . PHE A 1 107 ? -3.761 -0.427 20.956 1.00 85.69 107 PHE A C 1
ATOM 850 O O . PHE A 1 107 ? -2.764 0.027 21.518 1.00 85.69 107 PHE A O 1
ATOM 857 N N . ASP A 1 108 ? -3.739 -1.540 20.228 1.00 90.62 108 ASP A N 1
ATOM 858 C CA . ASP A 1 108 ? -2.520 -2.276 19.897 1.00 90.62 108 ASP A CA 1
ATOM 859 C C . ASP A 1 108 ? -2.162 -2.032 18.424 1.00 90.62 108 ASP A C 1
ATOM 861 O O . ASP A 1 108 ? -3.042 -1.946 17.566 1.00 90.62 108 ASP A O 1
ATOM 865 N N . MET A 1 109 ? -0.871 -1.949 18.098 1.00 88.62 109 MET A N 1
ATOM 866 C CA . MET A 1 109 ? -0.418 -1.754 16.714 1.00 88.62 109 MET A CA 1
ATOM 867 C C . MET A 1 109 ? -0.935 -2.859 15.771 1.00 88.62 109 MET A C 1
ATOM 869 O O . MET A 1 109 ? -1.219 -2.607 14.597 1.00 88.62 109 MET A O 1
ATOM 873 N N . GLN A 1 110 ? -1.138 -4.070 16.289 1.00 90.19 110 GLN A N 1
ATOM 874 C CA . GLN A 1 110 ? -1.700 -5.194 15.546 1.00 90.19 110 GLN A CA 1
ATOM 875 C C . GLN A 1 110 ? -3.205 -5.054 15.256 1.00 90.19 110 GLN A C 1
ATOM 877 O O . GLN A 1 110 ? -3.747 -5.881 14.526 1.00 90.19 110 GLN A O 1
ATOM 882 N N . ASP A 1 111 ? -3.893 -4.032 15.781 1.00 91.56 111 ASP A N 1
ATOM 883 C CA . ASP A 1 111 ? -5.294 -3.734 15.450 1.00 91.56 111 ASP A CA 1
ATOM 884 C C . ASP A 1 111 ? -5.426 -2.932 14.131 1.00 91.56 111 ASP A C 1
ATOM 886 O O . ASP A 1 111 ? -6.514 -2.871 13.547 1.00 91.56 111 ASP A O 1
ATOM 890 N N . ILE A 1 112 ? -4.328 -2.348 13.617 1.00 92.38 112 ILE A N 1
ATOM 891 C CA . ILE A 1 112 ? -4.302 -1.561 12.366 1.00 92.38 112 ILE A CA 1
ATOM 892 C C . ILE A 1 112 ? -4.838 -2.347 11.156 1.00 92.38 112 ILE A C 1
ATOM 894 O O . ILE A 1 112 ? -5.685 -1.805 10.440 1.00 92.38 112 ILE A O 1
ATOM 898 N N . PRO A 1 113 ? -4.409 -3.598 10.883 1.00 94.62 113 PRO A N 1
ATOM 899 C CA . PRO A 1 113 ? -4.858 -4.322 9.697 1.00 94.62 113 PRO A CA 1
ATOM 900 C C . PRO A 1 113 ? -6.363 -4.603 9.726 1.00 94.62 113 PRO A C 1
ATOM 902 O O . PRO A 1 113 ? -7.033 -4.506 8.700 1.00 94.62 113 PRO A O 1
ATOM 905 N N . ASP A 1 114 ? -6.915 -4.882 10.906 1.00 92.12 114 ASP A N 1
ATOM 906 C CA . ASP A 1 114 ? -8.350 -5.118 11.068 1.00 92.12 114 ASP A CA 1
ATOM 907 C C . ASP A 1 114 ? -9.145 -3.817 10.901 1.00 92.12 114 ASP A C 1
ATOM 909 O O . ASP A 1 114 ? -10.228 -3.811 10.315 1.00 92.12 114 ASP A O 1
ATOM 913 N N . ALA A 1 115 ? -8.607 -2.686 11.371 1.00 91.31 115 ALA A N 1
ATOM 914 C CA . ALA A 1 115 ? -9.186 -1.373 11.100 1.00 91.31 115 ALA A CA 1
ATOM 915 C C . ALA A 1 115 ? -9.188 -1.052 9.595 1.00 91.31 115 ALA A C 1
ATOM 917 O O . ALA A 1 115 ? -10.212 -0.612 9.072 1.00 91.31 115 ALA A O 1
ATOM 918 N N . MET A 1 116 ? -8.090 -1.344 8.888 1.00 92.25 116 MET A N 1
ATOM 919 C CA . MET A 1 116 ? -7.984 -1.179 7.435 1.00 92.25 116 MET A CA 1
ATOM 920 C C . MET A 1 116 ? -9.051 -1.981 6.679 1.00 92.25 116 MET A C 1
ATOM 922 O O . MET A 1 116 ? -9.682 -1.451 5.768 1.00 92.25 116 MET A O 1
ATOM 926 N N . GLU A 1 117 ? -9.315 -3.231 7.063 1.00 91.75 117 GLU A N 1
ATOM 927 C CA . GLU A 1 117 ? -10.390 -4.018 6.441 1.00 91.75 117 GLU A CA 1
ATOM 928 C C . GLU A 1 117 ? -11.772 -3.411 6.676 1.00 91.75 117 GLU A C 1
ATOM 930 O O . GLU A 1 117 ? -12.576 -3.339 5.742 1.00 91.75 117 GLU A O 1
ATOM 935 N N . ARG A 1 118 ? -12.040 -2.917 7.892 1.00 88.94 118 ARG A N 1
ATOM 936 C CA . ARG A 1 118 ? -13.323 -2.276 8.226 1.00 88.94 118 ARG A CA 1
ATOM 937 C C . ARG A 1 118 ? -13.588 -1.026 7.390 1.00 88.94 118 ARG A C 1
ATOM 939 O O . ARG A 1 118 ? -14.732 -0.807 6.998 1.00 88.94 118 ARG A O 1
ATOM 946 N N . ILE A 1 119 ? -12.555 -0.240 7.079 1.00 86.19 119 ILE A N 1
ATOM 947 C CA . ILE A 1 119 ? -12.682 0.963 6.235 1.00 86.19 119 ILE A CA 1
ATOM 948 C C . ILE A 1 119 ? -12.609 0.666 4.729 1.00 86.19 119 ILE A C 1
ATOM 950 O O . ILE A 1 119 ? -12.775 1.577 3.917 1.00 86.19 119 ILE A O 1
ATOM 954 N N . GLY A 1 120 ? -12.427 -0.601 4.343 1.00 84.50 120 GLY A N 1
ATOM 955 C CA . GLY A 1 120 ? -12.428 -1.040 2.948 1.00 84.50 120 GLY A CA 1
ATOM 956 C C . GLY A 1 120 ? -11.056 -1.030 2.274 1.00 84.50 120 GLY A C 1
ATOM 957 O O . GLY A 1 120 ? -10.996 -1.027 1.050 1.00 84.50 120 GLY A O 1
ATOM 958 N N . TRP A 1 121 ? -9.953 -1.056 3.023 1.00 88.19 121 TRP A N 1
ATOM 959 C CA . TRP A 1 121 ? -8.575 -1.105 2.509 1.00 88.19 121 TRP A CA 1
ATOM 960 C C . TRP A 1 121 ? -7.953 -2.512 2.624 1.00 88.19 121 TRP A C 1
ATOM 962 O O . TRP A 1 121 ? -6.955 -2.699 3.327 1.00 88.19 121 TRP A O 1
ATOM 972 N N . PRO A 1 122 ? -8.491 -3.537 1.932 1.00 90.44 122 PRO A N 1
ATOM 973 C CA . PRO A 1 122 ? -8.066 -4.922 2.121 1.00 90.44 122 PRO A CA 1
ATOM 974 C C . PRO A 1 122 ? -6.628 -5.171 1.653 1.00 90.44 122 PRO A C 1
ATOM 976 O O . PRO A 1 122 ? -5.928 -5.996 2.232 1.00 90.44 122 PRO A O 1
ATOM 979 N N . MET A 1 123 ? -6.160 -4.466 0.618 1.00 90.81 123 MET A N 1
ATOM 980 C CA . MET A 1 123 ? -4.786 -4.633 0.129 1.00 90.81 123 MET A CA 1
ATOM 981 C C . MET A 1 123 ? -3.772 -4.063 1.116 1.00 90.81 123 MET A C 1
ATOM 983 O O . MET A 1 123 ? -2.792 -4.731 1.430 1.00 90.81 123 MET A O 1
ATOM 987 N N . SER A 1 124 ? -4.049 -2.890 1.684 1.00 92.00 124 SER A N 1
ATOM 988 C CA . SER A 1 124 ? -3.217 -2.306 2.735 1.00 92.00 124 SER A CA 1
ATOM 989 C C . SER A 1 124 ? -3.175 -3.202 3.974 1.00 92.00 124 SER A C 1
ATOM 991 O O . SER A 1 124 ? -2.099 -3.445 4.514 1.00 92.00 124 SER A O 1
ATOM 993 N N . ALA A 1 125 ? -4.315 -3.787 4.365 1.00 94.06 125 ALA A N 1
ATOM 994 C CA . ALA A 1 125 ? -4.370 -4.752 5.461 1.00 94.06 125 ALA A CA 1
ATOM 995 C C . ALA A 1 125 ? -3.479 -5.979 5.200 1.00 94.06 125 ALA A C 1
ATOM 997 O O . ALA A 1 125 ? -2.729 -6.395 6.082 1.00 94.06 125 ALA A O 1
ATOM 998 N N . LYS A 1 126 ? -3.505 -6.536 3.979 1.00 91.81 126 LYS A N 1
ATOM 999 C CA . LYS A 1 126 ? -2.633 -7.659 3.586 1.00 91.81 126 LYS A CA 1
ATOM 1000 C C . LYS A 1 126 ? -1.149 -7.312 3.715 1.00 91.81 126 LYS A C 1
ATOM 1002 O O . LYS A 1 126 ? -0.393 -8.121 4.249 1.00 91.81 126 LYS A O 1
ATOM 1007 N N . ILE A 1 127 ? -0.743 -6.123 3.268 1.00 91.25 127 ILE A N 1
ATOM 1008 C CA . ILE A 1 127 ? 0.650 -5.657 3.375 1.00 91.25 127 ILE A CA 1
ATOM 1009 C C . ILE A 1 127 ? 1.048 -5.509 4.838 1.00 91.25 127 ILE A C 1
ATOM 1011 O O . ILE A 1 127 ? 2.084 -6.028 5.233 1.00 91.25 127 ILE A O 1
ATOM 1015 N N . MET A 1 128 ? 0.215 -4.859 5.656 1.00 91.56 128 MET A N 1
ATOM 1016 C CA . MET A 1 128 ? 0.513 -4.659 7.076 1.00 91.56 128 MET A CA 1
ATOM 1017 C C . MET A 1 128 ? 0.658 -5.989 7.817 1.00 91.56 128 MET A C 1
ATOM 1019 O O . MET A 1 128 ? 1.587 -6.149 8.600 1.00 91.56 128 MET A O 1
ATOM 1023 N N . ARG A 1 129 ? -0.204 -6.978 7.534 1.00 91.19 129 ARG A N 1
ATOM 1024 C CA . ARG A 1 129 ? -0.064 -8.325 8.114 1.00 91.19 129 ARG A CA 1
ATOM 1025 C C . ARG A 1 129 ? 1.230 -9.006 7.682 1.00 91.19 129 ARG A C 1
ATOM 1027 O O . ARG A 1 129 ? 1.893 -9.604 8.521 1.00 91.19 129 ARG A O 1
ATOM 1034 N N . LYS A 1 130 ? 1.606 -8.896 6.403 1.00 87.62 130 LYS A N 1
ATOM 1035 C CA . LYS A 1 130 ? 2.892 -9.412 5.906 1.00 87.62 130 LYS A CA 1
ATOM 1036 C C . LYS A 1 130 ? 4.077 -8.725 6.581 1.00 87.62 130 LYS A C 1
ATOM 1038 O O . LYS A 1 130 ? 5.027 -9.403 6.939 1.00 87.62 130 LYS A O 1
ATOM 1043 N N . TRP A 1 131 ? 4.002 -7.411 6.778 1.00 86.75 131 TRP A N 1
ATOM 1044 C CA . TRP A 1 131 ? 5.054 -6.632 7.421 1.00 86.75 131 TRP A CA 1
ATOM 1045 C C . TRP A 1 131 ? 5.211 -6.991 8.903 1.00 86.75 131 TRP A C 1
ATOM 1047 O O . TRP A 1 131 ? 6.321 -7.261 9.344 1.00 86.75 131 TRP A O 1
ATOM 1057 N N . PHE A 1 132 ? 4.108 -7.102 9.653 1.00 88.38 132 PHE A 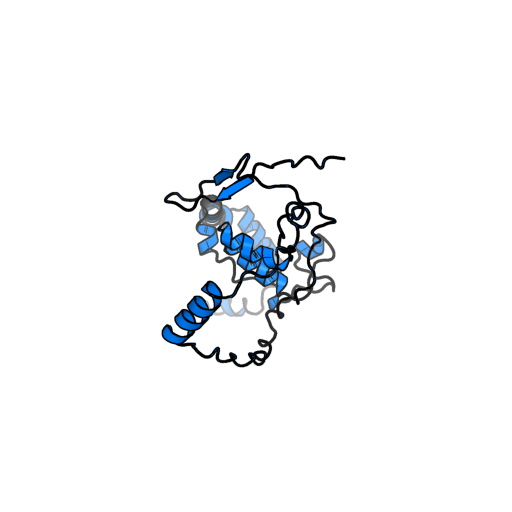N 1
ATOM 1058 C CA . PHE A 1 132 ? 4.145 -7.527 11.059 1.00 88.38 132 PHE A CA 1
ATOM 1059 C C . PHE A 1 132 ? 4.589 -8.979 11.264 1.00 88.38 132 PHE A C 1
ATOM 1061 O O . PHE A 1 132 ? 5.060 -9.313 12.345 1.00 88.38 132 PHE A O 1
ATOM 1068 N N . ALA A 1 133 ? 4.428 -9.834 10.253 1.00 87.00 133 ALA A N 1
ATOM 1069 C CA . ALA A 1 133 ? 4.900 -11.217 10.263 1.00 87.00 133 ALA A CA 1
ATOM 1070 C C . ALA A 1 133 ? 6.277 -11.393 9.587 1.00 87.00 133 ALA A C 1
ATOM 1072 O O . ALA A 1 133 ? 6.696 -12.527 9.357 1.00 87.00 133 ALA A O 1
ATOM 1073 N N . GLY A 1 134 ? 6.955 -10.311 9.197 1.00 82.44 134 GLY A N 1
ATOM 1074 C CA . GLY A 1 134 ? 8.263 -10.370 8.543 1.00 82.44 134 GLY A CA 1
ATOM 1075 C C . GLY A 1 134 ? 9.421 -10.326 9.540 1.00 82.44 134 GLY A C 1
ATOM 1076 O O . GLY A 1 134 ? 9.307 -9.714 10.602 1.00 82.44 134 GLY A O 1
ATOM 1077 N N . ASP A 1 135 ? 10.560 -10.930 9.187 1.00 83.50 135 ASP A N 1
ATOM 1078 C CA . ASP A 1 135 ? 11.785 -10.758 9.979 1.00 83.50 135 ASP A CA 1
ATOM 1079 C C . ASP A 1 135 ? 12.348 -9.344 9.801 1.00 83.50 135 ASP A C 1
ATOM 1081 O O . ASP A 1 135 ? 12.199 -8.712 8.748 1.00 83.50 135 ASP A O 1
ATOM 1085 N N . LEU A 1 136 ? 13.085 -8.879 10.811 1.00 84.06 136 LEU A N 1
ATOM 1086 C CA . LEU A 1 136 ? 13.740 -7.575 10.812 1.00 84.06 136 LEU A CA 1
ATOM 1087 C C . LEU A 1 136 ? 14.683 -7.404 9.606 1.00 84.06 136 LEU A C 1
ATOM 1089 O O . LEU A 1 136 ? 15.788 -7.947 9.569 1.00 84.06 136 LEU A O 1
ATOM 1093 N N . ASN A 1 137 ? 14.264 -6.587 8.642 1.00 82.94 137 ASN A N 1
ATOM 1094 C CA . ASN A 1 137 ? 15.048 -6.222 7.468 1.00 82.94 137 ASN A CA 1
ATOM 1095 C C . ASN A 1 137 ? 14.769 -4.766 7.096 1.00 82.94 137 ASN A C 1
ATOM 1097 O O . ASN A 1 137 ? 13.616 -4.367 6.945 1.00 82.94 137 ASN A O 1
ATOM 1101 N N . TYR A 1 138 ? 15.822 -3.971 6.939 1.00 87.06 138 TYR A N 1
ATOM 1102 C CA . TYR A 1 138 ? 15.716 -2.567 6.547 1.00 87.06 138 TYR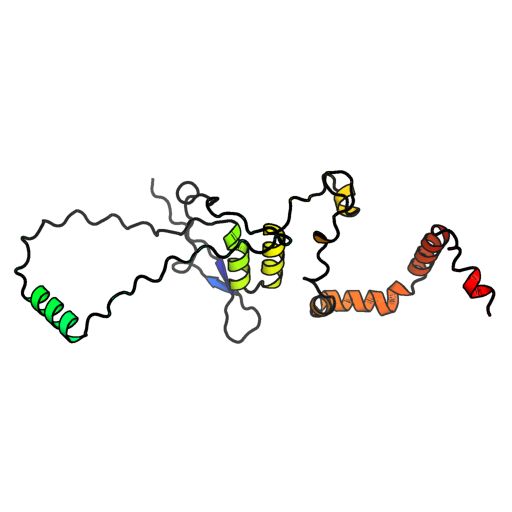 A CA 1
ATOM 1103 C C . TYR A 1 138 ? 16.992 -2.119 5.835 1.00 87.06 138 TYR A C 1
ATOM 1105 O O . TYR A 1 138 ? 18.050 -2.714 6.015 1.00 87.06 138 TYR A O 1
ATOM 1113 N N . ALA A 1 139 ? 16.908 -1.077 5.011 1.00 89.06 139 ALA A N 1
ATOM 1114 C CA . ALA A 1 139 ? 18.090 -0.443 4.436 1.00 89.06 139 ALA A CA 1
ATOM 1115 C C . ALA A 1 139 ? 18.654 0.594 5.419 1.00 89.06 139 ALA A C 1
ATOM 1117 O O . ALA A 1 139 ? 17.898 1.329 6.048 1.00 89.06 139 ALA A O 1
ATOM 1118 N N . ASN A 1 140 ? 19.979 0.672 5.542 1.00 91.19 140 ASN A N 1
ATOM 1119 C CA . ASN A 1 140 ? 20.657 1.658 6.396 1.00 91.19 140 ASN A CA 1
ATOM 1120 C C . ASN A 1 140 ? 20.905 3.011 5.700 1.00 91.19 140 ASN A C 1
ATOM 1122 O O . ASN A 1 140 ? 21.309 3.972 6.346 1.00 91.19 140 ASN A O 1
ATOM 1126 N N . THR A 1 141 ? 20.707 3.074 4.382 1.00 91.06 141 THR A N 1
ATOM 1127 C CA . THR A 1 141 ? 20.959 4.245 3.538 1.00 91.06 141 THR A CA 1
ATOM 1128 C C . THR A 1 141 ? 19.928 4.311 2.416 1.00 91.06 141 THR A C 1
ATOM 1130 O O . THR A 1 141 ? 19.466 3.273 1.939 1.00 91.06 141 THR A O 1
ATOM 1133 N N . ASP A 1 142 ? 19.638 5.514 1.917 1.00 91.06 142 ASP A N 1
ATOM 1134 C CA . ASP A 1 142 ? 18.737 5.708 0.769 1.00 91.06 142 ASP A CA 1
ATOM 1135 C C . ASP A 1 142 ? 19.255 5.002 -0.487 1.00 91.06 142 ASP A C 1
ATOM 1137 O O . ASP A 1 142 ? 18.504 4.383 -1.239 1.00 91.06 142 ASP A O 1
ATOM 1141 N N . THR A 1 143 ? 20.577 5.030 -0.689 1.00 88.69 143 THR A N 1
ATOM 1142 C CA . THR A 1 143 ? 21.214 4.308 -1.798 1.00 88.69 143 THR A CA 1
ATOM 1143 C C . THR A 1 143 ? 21.034 2.799 -1.645 1.00 88.69 143 THR A C 1
ATOM 1145 O O . THR A 1 143 ? 20.779 2.112 -2.634 1.00 88.69 143 THR A O 1
ATOM 1148 N N . GLY A 1 144 ? 21.128 2.279 -0.417 1.00 84.25 144 GLY A N 1
ATOM 1149 C CA . GLY A 1 144 ? 20.817 0.887 -0.114 1.00 84.25 144 GLY A CA 1
ATOM 1150 C C . GLY A 1 144 ? 19.356 0.554 -0.406 1.00 84.25 144 GLY A C 1
ATOM 1151 O O . GLY A 1 144 ? 19.095 -0.430 -1.091 1.00 84.25 144 GLY A O 1
ATOM 1152 N N . ALA A 1 145 ? 18.414 1.412 -0.003 1.00 84.50 145 ALA A N 1
ATOM 1153 C CA . ALA A 1 145 ? 16.987 1.226 -0.266 1.00 84.50 145 ALA A CA 1
ATOM 1154 C C . ALA A 1 145 ? 16.686 1.150 -1.772 1.00 84.50 145 ALA A C 1
ATOM 1156 O O . ALA A 1 145 ? 16.022 0.218 -2.221 1.00 84.50 145 ALA A O 1
ATOM 1157 N N . ILE A 1 146 ? 17.248 2.071 -2.565 1.00 85.50 146 ILE A N 1
ATOM 1158 C CA . ILE A 1 146 ? 17.095 2.097 -4.030 1.00 85.50 146 ILE A CA 1
ATOM 1159 C C . ILE A 1 146 ? 17.685 0.837 -4.676 1.00 85.50 146 ILE A C 1
ATOM 1161 O O . ILE A 1 146 ? 17.132 0.311 -5.640 1.00 85.50 146 ILE A O 1
ATOM 1165 N N . ARG A 1 147 ? 18.819 0.348 -4.163 1.00 86.94 147 ARG A N 1
ATOM 1166 C CA . ARG A 1 147 ? 19.526 -0.821 -4.710 1.00 86.94 147 ARG A CA 1
ATOM 1167 C C . ARG A 1 147 ? 19.036 -2.160 -4.154 1.00 86.94 147 ARG A C 1
ATOM 1169 O O . ARG A 1 147 ? 19.555 -3.193 -4.564 1.00 86.94 147 ARG A O 1
ATOM 1176 N N . GLY A 1 148 ? 18.078 -2.159 -3.229 1.00 86.75 148 GLY A N 1
ATOM 1177 C CA . GLY A 1 148 ? 17.604 -3.378 -2.576 1.00 86.75 148 GLY A CA 1
ATOM 1178 C C . GLY A 1 148 ? 18.642 -4.021 -1.649 1.00 86.75 148 GLY A C 1
ATOM 1179 O O . GLY A 1 148 ? 18.716 -5.245 -1.578 1.00 86.75 148 GLY A O 1
ATOM 1180 N N . ILE A 1 149 ? 19.454 -3.209 -0.969 1.00 88.25 149 ILE A N 1
ATOM 1181 C CA . ILE A 1 149 ? 20.503 -3.633 -0.035 1.00 88.25 149 ILE A CA 1
ATOM 1182 C C . ILE A 1 149 ? 20.024 -3.420 1.408 1.00 88.25 149 ILE A C 1
ATOM 1184 O O . ILE A 1 149 ? 19.584 -2.331 1.777 1.00 88.25 149 ILE A O 1
ATOM 1188 N N . ASN A 1 150 ? 20.135 -4.466 2.223 1.00 88.94 150 ASN A N 1
ATOM 1189 C CA . ASN A 1 150 ? 19.733 -4.504 3.624 1.00 88.94 150 ASN A CA 1
ATOM 1190 C C . ASN A 1 150 ? 20.808 -3.942 4.576 1.00 88.94 150 ASN A C 1
ATOM 1192 O O . ASN A 1 150 ? 21.898 -3.537 4.165 1.00 88.94 150 ASN A O 1
ATOM 1196 N N . GLN A 1 151 ? 20.516 -3.970 5.877 1.00 91.75 151 GLN A N 1
ATOM 1197 C CA . GLN A 1 151 ? 21.352 -3.415 6.940 1.00 91.75 151 GLN A CA 1
ATOM 1198 C C . GLN A 1 151 ? 22.750 -4.047 7.031 1.00 91.75 151 GLN A C 1
ATOM 1200 O O . GLN A 1 151 ? 23.669 -3.431 7.563 1.00 91.75 151 GLN A O 1
ATOM 1205 N N . ASN A 1 152 ? 22.922 -5.248 6.473 1.00 90.31 152 ASN A N 1
ATOM 1206 C CA . ASN A 1 152 ? 24.177 -5.998 6.466 1.00 90.31 152 ASN A CA 1
ATOM 1207 C C . ASN A 1 152 ? 24.976 -5.804 5.165 1.00 90.31 152 ASN A C 1
ATOM 1209 O O . ASN A 1 152 ? 25.928 -6.543 4.917 1.00 90.31 152 ASN A O 1
ATOM 1213 N N . GLY A 1 153 ? 24.564 -4.879 4.292 1.00 89.19 153 GLY A N 1
ATOM 1214 C CA . GLY A 1 153 ? 25.205 -4.667 2.993 1.00 89.19 153 GLY A CA 1
ATOM 1215 C C . GLY A 1 153 ? 24.925 -5.775 1.970 1.00 89.19 153 GLY A C 1
ATOM 1216 O O . GLY A 1 153 ? 25.614 -5.851 0.955 1.00 89.19 153 GLY A O 1
ATOM 1217 N N . LYS A 1 154 ? 23.930 -6.640 2.213 1.00 89.94 154 LYS A N 1
ATOM 1218 C CA . LYS A 1 154 ? 23.540 -7.737 1.313 1.00 89.94 154 LYS A CA 1
ATOM 1219 C C . LYS A 1 154 ? 22.221 -7.419 0.604 1.00 89.94 154 LYS A C 1
ATOM 1221 O O . LYS A 1 154 ? 21.419 -6.671 1.156 1.00 89.94 154 LYS A O 1
ATOM 1226 N N . PRO A 1 155 ? 21.943 -7.994 -0.577 1.00 89.69 155 PRO A N 1
ATOM 1227 C CA . PRO A 1 155 ? 20.615 -7.908 -1.177 1.00 89.69 155 PRO A CA 1
ATOM 1228 C C . PRO A 1 155 ? 19.525 -8.426 -0.228 1.00 89.69 155 PRO A C 1
ATOM 1230 O O . PRO A 1 155 ? 19.779 -9.346 0.557 1.00 89.69 155 PRO A O 1
ATOM 1233 N N . PHE A 1 156 ? 18.315 -7.865 -0.302 1.00 84.44 156 PHE A N 1
ATOM 1234 C CA . PHE A 1 156 ? 17.180 -8.400 0.454 1.00 84.44 156 PHE A CA 1
ATOM 1235 C C . PHE A 1 156 ? 16.940 -9.880 0.103 1.00 84.44 156 PHE A C 1
ATOM 1237 O O . PHE A 1 156 ? 16.962 -10.238 -1.079 1.00 84.44 156 PHE A O 1
ATOM 1244 N N . PRO A 1 157 ? 16.692 -10.751 1.100 1.00 84.25 157 PRO A N 1
ATOM 1245 C CA . PRO A 1 157 ? 16.320 -12.136 0.839 1.00 84.25 157 PRO A CA 1
ATOM 1246 C C . PRO A 1 157 ? 15.066 -12.213 -0.034 1.00 84.25 157 PRO A C 1
ATOM 1248 O O . PRO A 1 157 ? 14.143 -11.418 0.138 1.00 84.25 157 PRO A O 1
ATOM 1251 N N . ALA A 1 158 ? 14.985 -13.209 -0.919 1.00 82.12 158 ALA A N 1
ATOM 1252 C CA . ALA A 1 158 ? 13.829 -13.379 -1.804 1.00 82.12 158 ALA A CA 1
ATOM 1253 C C . ALA A 1 158 ? 12.499 -13.502 -1.033 1.00 82.12 158 ALA A C 1
ATOM 1255 O O . ALA A 1 158 ? 11.485 -12.978 -1.482 1.00 82.12 158 ALA A O 1
ATOM 1256 N N . ALA A 1 159 ? 12.514 -14.115 0.156 1.00 78.31 159 ALA A N 1
ATOM 1257 C CA . ALA A 1 159 ? 11.346 -14.219 1.038 1.00 78.31 159 ALA A CA 1
ATOM 1258 C C . ALA A 1 159 ? 10.794 -12.850 1.498 1.00 78.31 159 ALA A C 1
ATOM 1260 O O . ALA A 1 159 ? 9.596 -12.718 1.762 1.00 78.31 159 ALA A O 1
ATOM 1261 N N . MET A 1 160 ? 11.651 -11.822 1.534 1.00 77.75 160 MET A N 1
ATOM 1262 C CA . MET A 1 160 ? 11.312 -10.448 1.928 1.00 77.75 160 MET A CA 1
ATOM 1263 C C . MET A 1 160 ? 10.865 -9.572 0.756 1.00 77.75 160 MET A C 1
ATOM 1265 O O . MET A 1 160 ? 10.407 -8.450 0.967 1.00 77.75 160 MET A O 1
ATOM 1269 N N . VAL A 1 161 ? 10.971 -10.067 -0.478 1.00 81.38 161 VAL A N 1
ATOM 1270 C CA . VAL A 1 161 ? 10.489 -9.365 -1.668 1.00 81.38 161 VAL A CA 1
ATOM 1271 C C . VAL A 1 161 ? 9.091 -9.871 -1.995 1.00 81.38 161 VAL A C 1
ATOM 1273 O O . VAL A 1 161 ? 8.888 -11.023 -2.375 1.00 81.38 161 VAL A O 1
ATOM 1276 N N . ASP A 1 162 ? 8.096 -9.004 -1.843 1.00 83.06 162 ASP A N 1
ATOM 1277 C CA . ASP A 1 162 ? 6.717 -9.379 -2.122 1.00 83.06 162 ASP A CA 1
ATOM 1278 C C . ASP A 1 162 ? 6.401 -9.317 -3.617 1.00 83.06 162 ASP A C 1
ATOM 1280 O O . ASP A 1 162 ? 6.199 -8.250 -4.191 1.00 83.06 162 ASP A O 1
ATOM 1284 N N . THR A 1 163 ? 6.303 -10.486 -4.237 1.00 84.31 163 THR A N 1
ATOM 1285 C CA . THR A 1 163 ? 5.942 -10.644 -5.653 1.00 84.31 163 THR A CA 1
ATOM 1286 C C . THR A 1 163 ? 4.479 -11.042 -5.859 1.00 84.31 163 THR A C 1
ATOM 1288 O O . THR A 1 163 ? 4.048 -11.246 -6.990 1.00 84.31 163 THR A O 1
ATOM 1291 N N . THR A 1 164 ? 3.703 -11.173 -4.774 1.00 84.56 164 THR A N 1
ATOM 1292 C CA . THR A 1 164 ? 2.396 -11.861 -4.797 1.00 84.56 164 THR A CA 1
ATOM 1293 C C . THR A 1 164 ? 1.224 -10.998 -4.352 1.00 84.56 164 THR A C 1
ATOM 1295 O O . THR A 1 164 ? 0.101 -11.253 -4.774 1.00 84.56 164 THR A O 1
ATOM 1298 N N . THR A 1 165 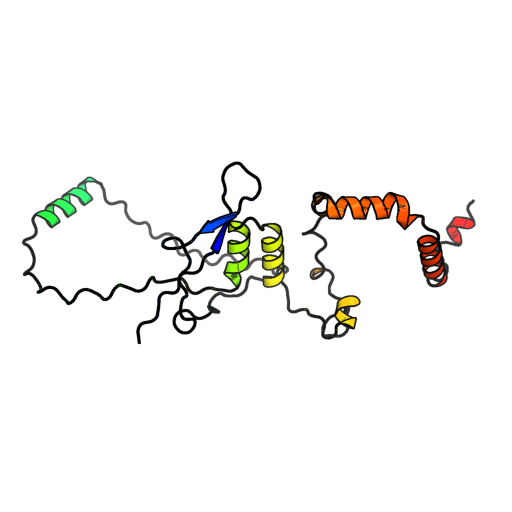? 1.431 -9.988 -3.497 1.00 86.56 165 THR A N 1
ATOM 1299 C CA . THR A 1 165 ? 0.302 -9.152 -3.040 1.00 86.56 165 THR A CA 1
ATOM 1300 C C . THR A 1 165 ? -0.263 -8.309 -4.170 1.00 86.56 165 THR A C 1
ATOM 1302 O O . THR A 1 165 ? -1.478 -8.227 -4.322 1.00 86.56 165 THR A O 1
ATOM 1305 N N . PHE A 1 166 ? 0.602 -7.679 -4.960 1.00 89.44 166 PHE A N 1
ATOM 1306 C CA . PHE A 1 166 ? 0.191 -6.769 -6.019 1.00 89.44 166 PHE A CA 1
ATOM 1307 C C . PHE A 1 166 ? 0.411 -7.396 -7.383 1.00 89.44 166 PHE A C 1
ATOM 1309 O O . PHE A 1 166 ? 1.473 -7.281 -7.987 1.00 89.44 166 PHE A O 1
ATOM 1316 N N . GLU A 1 167 ? -0.624 -8.050 -7.885 1.00 90.19 167 GLU A N 1
ATOM 1317 C CA . GLU A 1 167 ? -0.605 -8.565 -9.244 1.00 90.19 167 GLU A CA 1
ATOM 1318 C C . GLU A 1 167 ? -0.799 -7.423 -10.245 1.00 90.19 167 GLU A C 1
ATOM 1320 O O . GLU A 1 167 ? -1.624 -6.525 -10.038 1.00 90.19 167 GLU A O 1
ATOM 1325 N N . LEU A 1 168 ? -0.105 -7.493 -11.383 1.00 90.38 168 LEU A N 1
ATOM 1326 C CA . LEU A 1 168 ? -0.220 -6.483 -12.436 1.00 90.38 168 LEU A CA 1
ATOM 1327 C C . LEU A 1 168 ? -1.678 -6.289 -12.880 1.00 90.38 168 LEU A C 1
ATOM 1329 O O . LEU A 1 168 ? -2.118 -5.156 -13.037 1.00 90.38 168 LEU A O 1
ATOM 1333 N N . ARG A 1 169 ? -2.470 -7.367 -12.982 1.00 92.19 169 ARG A N 1
ATOM 1334 C CA . ARG A 1 169 ? -3.904 -7.276 -13.321 1.00 92.19 169 ARG A CA 1
ATOM 1335 C C . ARG A 1 169 ? -4.697 -6.390 -12.356 1.00 92.19 169 ARG A C 1
ATOM 1337 O O . ARG A 1 169 ? -5.590 -5.673 -12.794 1.00 92.19 169 ARG A O 1
ATOM 1344 N N . TRP A 1 170 ? -4.365 -6.424 -11.063 1.00 91.56 170 TRP A N 1
ATOM 1345 C CA . TRP A 1 170 ? -5.020 -5.606 -10.045 1.00 91.56 170 TRP A CA 1
ATOM 1346 C C . TRP A 1 170 ? -4.610 -4.140 -10.196 1.00 91.56 170 TRP A C 1
ATOM 1348 O O . TRP A 1 170 ? -5.466 -3.259 -10.211 1.00 91.56 170 TRP A O 1
ATOM 1358 N N . ILE A 1 171 ? -3.314 -3.884 -10.406 1.00 92.12 171 ILE A N 1
ATOM 1359 C CA . ILE A 1 171 ? -2.781 -2.537 -10.653 1.00 92.12 171 ILE A CA 1
ATOM 1360 C C . ILE A 1 171 ? -3.414 -1.923 -11.913 1.00 92.12 171 ILE A C 1
ATOM 1362 O O . ILE A 1 171 ? -3.837 -0.769 -11.903 1.00 92.12 171 ILE A O 1
ATOM 1366 N N . LEU A 1 172 ? -3.555 -2.700 -12.989 1.00 94.81 172 LEU A N 1
ATOM 1367 C CA . LEU A 1 172 ? -4.193 -2.259 -14.234 1.00 94.81 172 LEU A CA 1
ATOM 1368 C C . LEU A 1 172 ? -5.718 -2.082 -14.117 1.00 94.81 172 LEU A C 1
ATOM 1370 O O . LEU A 1 172 ? -6.358 -1.635 -15.072 1.00 94.81 172 LEU A O 1
ATOM 1374 N N . GLY A 1 173 ? -6.317 -2.402 -12.968 1.00 92.94 173 GLY A N 1
ATOM 1375 C CA . GLY A 1 173 ? -7.683 -1.998 -12.637 1.00 92.94 173 GLY A CA 1
ATOM 1376 C C . GLY A 1 173 ? -7.815 -0.489 -12.393 1.00 92.94 173 GLY A C 1
ATOM 1377 O O . GLY A 1 173 ? -8.895 0.069 -12.569 1.00 92.94 173 GLY A O 1
ATOM 1378 N N . PHE A 1 174 ? -6.724 0.201 -12.042 1.00 93.69 174 PHE A N 1
ATOM 1379 C CA . PHE A 1 174 ? -6.7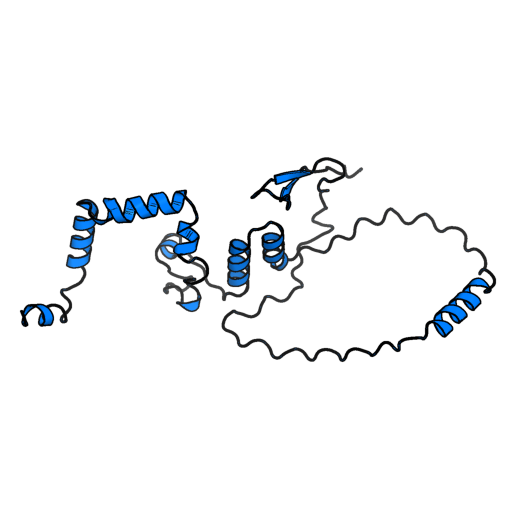23 1.649 -11.842 1.00 93.69 174 PHE A CA 1
ATOM 1380 C C . PHE A 1 174 ? -6.443 2.381 -13.157 1.00 93.69 174 PHE A C 1
ATOM 1382 O O . PHE A 1 174 ? -5.378 2.215 -13.754 1.00 93.69 174 PHE A O 1
ATOM 1389 N N . ALA A 1 175 ? -7.357 3.264 -13.575 1.00 94.81 175 ALA A N 1
ATOM 1390 C CA . ALA A 1 175 ? -7.274 3.977 -14.856 1.00 94.81 175 ALA A CA 1
ATOM 1391 C C . ALA A 1 175 ? -5.939 4.718 -15.063 1.00 94.81 175 ALA A C 1
ATOM 1393 O O . ALA A 1 175 ? -5.345 4.644 -16.135 1.00 94.81 175 ALA A O 1
ATOM 1394 N N . ARG A 1 176 ? -5.419 5.372 -14.014 1.00 96.44 176 ARG A N 1
ATOM 1395 C CA . ARG A 1 176 ? -4.121 6.068 -14.059 1.00 96.44 176 ARG A CA 1
ATOM 1396 C C . ARG A 1 176 ? -2.954 5.123 -14.346 1.00 96.44 176 ARG A C 1
ATOM 1398 O O . ARG A 1 176 ? -2.067 5.472 -15.119 1.00 96.44 176 ARG A O 1
ATOM 1405 N N . ALA A 1 177 ? -2.945 3.953 -13.712 1.00 95.88 177 ALA A N 1
ATOM 1406 C CA . ALA A 1 177 ? -1.888 2.968 -13.900 1.00 95.88 177 ALA A CA 1
ATOM 1407 C C . ALA A 1 177 ? -1.989 2.314 -15.282 1.00 95.88 177 ALA A C 1
ATOM 1409 O O . ALA A 1 177 ? -0.977 2.184 -15.963 1.00 95.88 177 ALA A O 1
ATOM 1410 N N . ARG A 1 178 ? -3.211 1.993 -15.727 1.00 96.44 178 ARG A N 1
ATOM 1411 C CA . ARG A 1 178 ? -3.476 1.484 -17.077 1.00 96.44 178 ARG A CA 1
ATOM 1412 C C . ARG A 1 178 ? -2.987 2.443 -18.157 1.00 96.44 178 ARG A C 1
ATOM 1414 O O . ARG A 1 178 ? -2.202 2.030 -18.993 1.00 96.44 178 ARG A O 1
ATOM 1421 N N . ALA A 1 179 ? -3.343 3.724 -18.078 1.00 96.25 179 ALA A N 1
ATOM 1422 C CA . ALA A 1 179 ? -2.905 4.717 -19.059 1.00 96.25 179 ALA A CA 1
ATOM 1423 C C . ALA A 1 179 ? -1.371 4.790 -19.179 1.00 96.25 179 ALA A C 1
ATOM 1425 O O . ALA A 1 179 ? -0.834 4.865 -20.280 1.00 96.25 179 ALA A O 1
ATOM 1426 N N . LYS A 1 180 ? -0.654 4.727 -18.049 1.00 95.94 180 LYS A N 1
ATOM 1427 C CA . LYS A 1 180 ? 0.816 4.726 -18.041 1.00 95.94 180 LYS A CA 1
ATOM 1428 C C . LYS A 1 180 ? 1.414 3.423 -18.562 1.00 95.94 180 LYS A C 1
ATOM 1430 O O . LYS A 1 180 ? 2.439 3.459 -19.234 1.00 95.94 180 LYS A O 1
ATOM 1435 N N . PHE A 1 181 ? 0.785 2.292 -18.264 1.00 95.44 181 PHE A N 1
ATOM 1436 C CA . PHE A 1 181 ? 1.188 1.002 -18.808 1.00 95.44 181 PHE A CA 1
ATOM 1437 C C . PHE A 1 181 ? 0.995 0.950 -20.328 1.00 95.44 181 PHE A C 1
ATOM 1439 O O . PHE A 1 181 ? 1.914 0.560 -21.040 1.00 95.44 181 PHE A O 1
ATOM 1446 N N . ASP A 1 182 ? -0.147 1.419 -20.828 1.00 95.50 182 ASP A N 1
ATOM 1447 C CA . ASP A 1 182 ? -0.447 1.466 -22.258 1.00 95.50 182 ASP A CA 1
ATOM 1448 C C . ASP A 1 182 ? 0.497 2.434 -22.992 1.00 95.50 182 ASP A C 1
ATOM 1450 O O . ASP A 1 182 ? 0.996 2.104 -24.066 1.00 95.50 182 ASP A O 1
ATOM 1454 N N . GLU A 1 183 ? 0.811 3.596 -22.405 1.00 94.69 183 GLU A N 1
ATOM 1455 C CA . GLU A 1 183 ? 1.842 4.509 -22.924 1.00 94.69 183 GLU A CA 1
ATOM 1456 C C . GLU A 1 183 ? 3.200 3.797 -23.013 1.00 94.69 183 GLU A C 1
ATOM 1458 O O . GLU A 1 183 ? 3.867 3.843 -24.051 1.00 94.69 183 GLU A O 1
ATOM 1463 N N . LEU A 1 184 ? 3.600 3.108 -21.942 1.00 92.81 184 LEU A N 1
ATOM 1464 C CA . LEU A 1 184 ? 4.876 2.407 -21.884 1.00 92.81 184 LEU A CA 1
ATOM 1465 C C . LEU A 1 184 ? 4.979 1.337 -22.976 1.00 92.81 184 LEU A C 1
ATOM 1467 O O . LEU A 1 184 ? 5.945 1.344 -23.735 1.00 92.81 184 LEU A O 1
ATOM 1471 N N . VAL A 1 185 ? 3.987 0.450 -23.064 1.00 92.62 185 VAL A N 1
ATOM 1472 C CA . VAL A 1 185 ? 3.998 -0.703 -23.973 1.00 92.62 185 VAL A CA 1
ATOM 1473 C C . VAL A 1 185 ? 3.842 -0.284 -25.431 1.00 92.62 185 VAL A C 1
ATOM 1475 O O . VAL A 1 185 ? 4.536 -0.827 -26.283 1.00 92.62 185 VAL A O 1
ATOM 1478 N N . ASN A 1 186 ? 2.971 0.682 -25.732 1.00 91.31 186 ASN A N 1
ATOM 1479 C CA . ASN A 1 186 ? 2.660 1.027 -27.121 1.00 91.31 186 ASN A CA 1
ATOM 1480 C C . ASN A 1 186 ? 3.596 2.083 -27.714 1.00 91.31 186 ASN A C 1
ATOM 1482 O O . ASN A 1 186 ? 3.690 2.182 -28.934 1.00 91.31 186 ASN A O 1
ATOM 1486 N N . THR A 1 187 ? 4.262 2.894 -26.884 1.00 87.94 187 THR A N 1
ATOM 1487 C CA . THR A 1 187 ? 5.095 4.002 -27.381 1.00 87.94 187 THR A CA 1
ATOM 1488 C C . THR A 1 187 ? 6.511 3.971 -26.825 1.00 87.94 187 THR A C 1
ATOM 1490 O O . THR A 1 187 ? 7.467 3.828 -27.582 1.00 87.94 187 THR A O 1
ATOM 1493 N N . LYS A 1 188 ? 6.678 4.070 -25.501 1.00 87.50 188 LYS A N 1
ATOM 1494 C CA . LYS A 1 188 ? 7.996 4.323 -24.895 1.00 87.50 188 LYS A CA 1
ATOM 1495 C C . LYS A 1 188 ? 8.963 3.152 -25.015 1.00 87.50 188 LYS A C 1
ATOM 1497 O O . LYS A 1 188 ? 10.167 3.382 -25.041 1.00 87.50 188 LYS A O 1
ATOM 1502 N N . LEU A 1 189 ? 8.466 1.917 -25.078 1.00 84.12 189 LEU A N 1
ATOM 1503 C CA . LEU A 1 189 ? 9.316 0.731 -25.187 1.00 84.12 189 LEU A CA 1
ATOM 1504 C C . LEU A 1 189 ? 10.109 0.694 -26.504 1.00 84.12 189 LEU A C 1
ATOM 1506 O O . LEU A 1 189 ? 11.207 0.144 -26.538 1.00 84.12 189 LEU A O 1
ATOM 1510 N N . PHE A 1 190 ? 9.564 1.299 -27.560 1.00 83.19 190 PHE A N 1
ATOM 1511 C CA . PHE A 1 190 ? 10.134 1.295 -28.909 1.00 83.19 190 PHE A CA 1
ATOM 1512 C C . PHE A 1 190 ? 10.787 2.626 -29.295 1.00 83.19 190 PHE A C 1
ATOM 1514 O O . PHE A 1 190 ? 11.165 2.811 -30.447 1.00 83.19 190 PHE A O 1
ATOM 1521 N N . ASP A 1 191 ? 10.916 3.553 -28.347 1.00 88.50 191 ASP A N 1
ATOM 1522 C CA . ASP A 1 191 ? 11.562 4.841 -28.577 1.00 88.50 191 ASP A CA 1
ATOM 1523 C C . ASP A 1 191 ? 13.083 4.681 -28.762 1.00 88.50 191 ASP A C 1
ATOM 1525 O O . ASP A 1 191 ? 13.715 3.790 -28.180 1.00 88.50 191 ASP A O 1
ATOM 1529 N N . ASP A 1 192 ? 13.706 5.589 -29.513 1.00 87.25 192 ASP A N 1
ATOM 1530 C CA . ASP A 1 192 ? 15.152 5.576 -29.770 1.00 87.25 192 ASP A CA 1
ATOM 1531 C C . ASP A 1 192 ? 15.959 5.642 -28.465 1.00 87.25 192 ASP A C 1
ATOM 1533 O O . ASP A 1 192 ? 17.040 5.055 -28.338 1.00 87.25 192 ASP A O 1
ATOM 1537 N N . SER A 1 193 ? 15.410 6.316 -27.450 1.00 84.50 193 SER A N 1
ATOM 1538 C CA . SER A 1 193 ? 15.989 6.374 -26.107 1.00 84.50 193 SER A CA 1
ATOM 1539 C C . SER A 1 193 ? 16.007 5.004 -25.408 1.00 84.50 193 SER A C 1
ATOM 1541 O O . SER A 1 193 ? 16.997 4.651 -24.747 1.00 84.50 193 SER A O 1
ATOM 1543 N N . ALA A 1 194 ? 14.958 4.197 -25.594 1.00 84.62 194 ALA A N 1
ATOM 1544 C CA . ALA A 1 194 ? 14.872 2.834 -25.084 1.00 84.62 194 ALA A CA 1
ATOM 1545 C C . ALA A 1 194 ? 15.853 1.921 -25.828 1.00 84.62 194 ALA A C 1
ATOM 1547 O O . ALA A 1 194 ? 16.634 1.211 -25.187 1.00 84.62 194 ALA A O 1
ATOM 1548 N N . TYR A 1 195 ? 15.920 2.024 -27.159 1.00 85.31 195 TYR A N 1
ATOM 1549 C CA . TYR A 1 195 ? 16.904 1.299 -27.966 1.00 85.31 195 TYR A CA 1
ATOM 1550 C C . TYR A 1 195 ? 18.348 1.647 -27.570 1.00 85.31 195 TYR A C 1
ATOM 1552 O O . TYR A 1 195 ? 19.185 0.765 -27.358 1.00 85.31 195 TYR A O 1
ATOM 1560 N N . GLY A 1 196 ? 18.644 2.935 -27.373 1.00 87.44 196 GLY A N 1
ATOM 1561 C CA . GLY A 1 196 ? 19.944 3.402 -26.895 1.00 87.44 196 GLY A CA 1
ATOM 1562 C C . GLY A 1 196 ? 20.306 2.850 -25.512 1.00 87.44 196 GLY A C 1
ATOM 1563 O O . GLY A 1 196 ? 21.466 2.511 -25.259 1.00 87.44 196 GLY A O 1
ATOM 1564 N N . SER A 1 197 ? 19.320 2.709 -24.625 1.00 85.62 197 SER A N 1
ATOM 1565 C CA . SER A 1 197 ? 19.496 2.111 -23.296 1.00 85.62 197 SER A CA 1
ATOM 1566 C C . SER A 1 197 ? 19.752 0.605 -23.379 1.00 85.62 197 SER A C 1
ATOM 1568 O O . SER A 1 197 ? 20.711 0.122 -22.772 1.00 85.62 197 SER A O 1
ATOM 1570 N N . LEU A 1 198 ? 18.984 -0.123 -24.197 1.00 83.56 198 LEU A N 1
ATOM 1571 C CA . LEU A 1 198 ? 19.199 -1.548 -24.464 1.00 83.56 198 LEU A CA 1
ATOM 1572 C C . LEU A 1 198 ? 20.585 -1.802 -25.054 1.00 83.56 198 LEU A C 1
ATOM 1574 O O . LEU A 1 198 ? 21.298 -2.675 -24.574 1.00 83.56 198 LEU A O 1
ATOM 1578 N N . LYS A 1 199 ? 21.032 -0.983 -26.011 1.00 85.50 199 LYS A N 1
ATOM 1579 C CA . LYS A 1 199 ? 22.380 -1.083 -26.590 1.00 85.50 199 LYS A CA 1
ATOM 1580 C C . LYS A 1 199 ? 23.477 -0.875 -25.541 1.00 85.50 199 LYS A C 1
ATOM 1582 O O . LYS A 1 199 ? 24.498 -1.554 -25.582 1.00 85.50 199 LYS A O 1
ATOM 1587 N N . LYS A 1 200 ? 23.289 0.040 -24.582 1.00 86.44 200 LYS A N 1
ATOM 1588 C CA . LYS A 1 200 ? 24.233 0.243 -23.463 1.00 86.44 200 LYS A CA 1
ATOM 1589 C C . LYS A 1 200 ? 24.267 -0.944 -22.498 1.00 86.44 200 LYS A C 1
ATOM 1591 O O . LYS A 1 200 ? 25.331 -1.219 -21.948 1.00 86.44 200 LYS A O 1
ATOM 1596 N N . ILE A 1 201 ? 23.129 -1.599 -22.268 1.00 82.50 201 ILE A N 1
ATOM 1597 C CA . ILE A 1 201 ? 23.034 -2.805 -21.433 1.00 82.50 201 ILE A CA 1
ATOM 1598 C C . ILE A 1 201 ? 23.669 -3.991 -22.163 1.00 82.50 201 ILE A C 1
ATOM 1600 O O . ILE A 1 201 ? 24.550 -4.636 -21.609 1.00 82.50 201 ILE A O 1
ATOM 1604 N N . ALA A 1 202 ? 23.308 -4.215 -23.427 1.00 81.44 202 ALA A N 1
ATOM 1605 C CA . ALA A 1 202 ? 23.854 -5.275 -24.270 1.00 81.44 202 ALA A CA 1
ATOM 1606 C C . ALA A 1 202 ? 25.373 -5.164 -24.459 1.00 81.44 202 ALA A C 1
ATOM 1608 O O . ALA A 1 202 ? 26.043 -6.176 -24.529 1.00 81.44 202 ALA A O 1
ATOM 1609 N N . LYS A 1 203 ? 25.938 -3.949 -24.491 1.00 79.62 203 LYS A N 1
ATOM 1610 C CA . LYS A 1 203 ? 27.399 -3.745 -24.504 1.00 79.62 203 LYS A CA 1
ATOM 1611 C C . LYS A 1 203 ? 28.090 -4.077 -23.178 1.00 79.62 203 LYS A C 1
ATOM 1613 O O . LYS A 1 203 ? 29.292 -4.301 -23.176 1.00 79.62 203 LYS A O 1
ATOM 1618 N N . ARG A 1 204 ? 27.372 -3.996 -22.053 1.00 77.19 204 ARG A N 1
ATOM 1619 C CA . ARG A 1 204 ? 27.903 -4.289 -20.708 1.00 77.19 204 ARG A CA 1
ATOM 1620 C C . ARG A 1 204 ? 27.771 -5.755 -20.336 1.00 77.19 204 ARG A C 1
ATOM 1622 O O . ARG A 1 204 ? 28.558 -6.253 -19.542 1.00 77.19 204 ARG A O 1
ATOM 1629 N N . LEU A 1 205 ? 26.747 -6.411 -20.863 1.00 73.19 205 LEU A N 1
ATOM 1630 C CA . LEU A 1 205 ? 26.650 -7.855 -20.849 1.00 73.19 205 LEU A CA 1
ATOM 1631 C C . LEU A 1 205 ? 27.679 -8.343 -21.872 1.00 73.19 205 LEU A C 1
ATOM 1633 O O . LEU A 1 205 ? 27.445 -8.224 -23.069 1.00 73.19 205 LEU A O 1
ATOM 1637 N N . GLU A 1 206 ? 28.841 -8.813 -21.412 1.00 61.38 206 GLU A N 1
ATOM 1638 C CA . GLU A 1 206 ? 29.774 -9.582 -22.251 1.00 61.38 206 GLU A CA 1
ATOM 1639 C C . GLU A 1 206 ? 28.969 -10.542 -23.147 1.00 61.38 206 GLU A C 1
ATOM 1641 O O . GLU A 1 206 ? 27.980 -11.112 -22.659 1.00 61.38 206 GLU A O 1
ATOM 1646 N N . PRO A 1 207 ? 29.324 -10.717 -24.436 1.00 57.25 207 PRO A N 1
ATOM 1647 C CA . PRO A 1 207 ? 28.618 -11.649 -25.300 1.00 57.25 207 PRO A CA 1
ATOM 1648 C C . PRO A 1 207 ? 28.630 -13.010 -24.613 1.00 57.25 207 PRO A C 1
ATOM 1650 O O . PRO A 1 207 ? 29.672 -13.645 -24.462 1.00 57.25 207 PRO A O 1
ATOM 1653 N N . SER A 1 208 ? 27.458 -13.417 -24.122 1.00 51.44 208 SER A N 1
ATOM 1654 C CA . SER A 1 208 ? 27.298 -14.700 -23.456 1.00 51.44 208 SER A CA 1
ATOM 1655 C C . SER A 1 208 ? 27.879 -15.775 -24.377 1.00 51.44 208 SER A C 1
ATOM 1657 O O . SER A 1 208 ? 27.530 -15.782 -25.563 1.00 51.44 208 SER A O 1
ATOM 1659 N N . PRO A 1 209 ? 28.700 -16.713 -23.875 1.00 56.88 209 PRO A N 1
ATOM 1660 C CA . PRO A 1 209 ? 29.188 -17.847 -24.664 1.00 56.88 209 PRO A CA 1
ATOM 1661 C C . PRO A 1 209 ? 28.057 -18.647 -25.338 1.00 56.88 209 PRO A C 1
ATOM 1663 O O . PRO A 1 209 ? 28.292 -19.398 -26.279 1.00 56.88 209 PRO A O 1
ATOM 1666 N N . LEU A 1 210 ? 26.810 -18.471 -24.881 1.00 46.31 210 LEU A N 1
ATOM 1667 C CA . LEU A 1 210 ? 25.616 -19.090 -25.451 1.00 46.31 210 LEU A CA 1
ATOM 1668 C C . LEU A 1 210 ? 25.069 -18.380 -26.705 1.00 46.31 210 LEU A C 1
ATOM 1670 O O . LEU A 1 210 ? 24.291 -18.991 -27.430 1.00 46.31 210 LEU A O 1
ATOM 1674 N N . LEU A 1 211 ? 25.466 -17.132 -26.992 1.00 49.09 211 LEU A N 1
ATOM 1675 C CA . LEU A 1 211 ? 25.051 -16.407 -28.204 1.00 49.09 211 LEU A CA 1
ATOM 1676 C C . LEU A 1 211 ? 25.877 -16.789 -29.441 1.00 49.09 211 LEU A C 1
ATOM 1678 O O . LEU A 1 211 ? 25.323 -16.825 -30.536 1.00 49.09 211 LEU A O 1
ATOM 1682 N N . HIS A 1 212 ? 27.155 -17.154 -29.279 1.00 48.28 212 HIS A N 1
ATOM 1683 C CA . HIS A 1 212 ? 27.987 -17.630 -30.398 1.00 48.28 212 HIS A CA 1
ATOM 1684 C C . HIS A 1 212 ? 27.415 -18.926 -31.003 1.00 48.28 212 HIS A C 1
ATOM 1686 O O . HIS A 1 212 ? 27.317 -19.077 -32.216 1.00 48.28 212 HIS A O 1
ATOM 1692 N N . ARG A 1 213 ? 26.899 -19.815 -30.144 1.00 46.50 213 ARG A N 1
ATOM 1693 C CA . ARG A 1 213 ? 26.337 -21.114 -30.539 1.00 46.50 213 ARG A CA 1
ATOM 1694 C C . ARG A 1 213 ? 24.979 -21.027 -31.251 1.00 46.50 213 ARG A C 1
ATOM 1696 O O . ARG A 1 213 ? 24.573 -21.990 -31.894 1.00 46.50 213 ARG A O 1
ATOM 1703 N N . PHE A 1 214 ? 24.262 -19.908 -31.118 1.00 40.06 214 PHE A N 1
ATOM 1704 C CA . PHE A 1 214 ? 22.966 -19.704 -31.778 1.00 40.06 214 PHE A CA 1
ATOM 1705 C C . PHE A 1 214 ? 23.119 -19.087 -33.178 1.00 40.06 214 PHE A C 1
ATOM 1707 O O . PHE A 1 214 ? 22.257 -19.303 -34.022 1.00 40.06 214 PHE A O 1
ATOM 1714 N N . MET A 1 215 ? 24.216 -18.363 -33.444 1.00 42.72 215 MET A N 1
ATOM 1715 C CA . MET A 1 215 ? 24.497 -17.780 -34.766 1.00 42.72 215 MET A CA 1
ATOM 1716 C C . MET A 1 215 ? 25.344 -18.681 -35.680 1.00 42.72 215 MET A C 1
ATOM 1718 O O . MET A 1 215 ? 25.394 -18.427 -36.873 1.00 42.72 215 MET A O 1
ATOM 1722 N N . GLU A 1 216 ? 25.967 -19.742 -35.157 1.00 44.84 216 GLU A N 1
ATOM 1723 C CA . GLU A 1 216 ? 26.693 -20.750 -35.958 1.00 44.84 216 GLU A CA 1
ATOM 1724 C C . GLU A 1 216 ? 25.787 -21.843 -36.564 1.00 44.84 216 GLU A C 1
ATOM 1726 O O . GLU A 1 216 ? 26.258 -22.653 -37.356 1.00 44.84 216 GLU A O 1
ATOM 1731 N N . ASN A 1 217 ? 24.497 -21.878 -36.206 1.00 43.56 217 ASN A N 1
ATOM 1732 C CA . ASN A 1 217 ? 23.522 -22.882 -36.668 1.00 43.56 217 ASN A CA 1
ATOM 1733 C C . ASN A 1 217 ? 22.372 -22.286 -37.510 1.00 43.56 217 ASN A C 1
ATOM 1735 O O . ASN A 1 217 ? 21.299 -22.887 -37.597 1.00 43.56 217 ASN A O 1
ATOM 1739 N N . VAL A 1 218 ? 22.587 -21.115 -38.116 1.00 41.22 218 VAL A N 1
ATOM 1740 C CA . VAL A 1 218 ? 21.728 -20.533 -39.166 1.00 41.22 218 VAL A CA 1
ATOM 1741 C C . VAL A 1 218 ? 22.580 -20.326 -40.406 1.00 41.22 218 VAL A C 1
ATOM 1743 O O . VAL A 1 218 ? 22.113 -20.718 -41.495 1.00 41.22 218 VAL A O 1
#

Sequence (218 aa):
MADSQEIFTYYQNGRFGIPWCWKEKTGVEGCRKLNVEEFPLSTARTPPSLRDQPPPPPKPT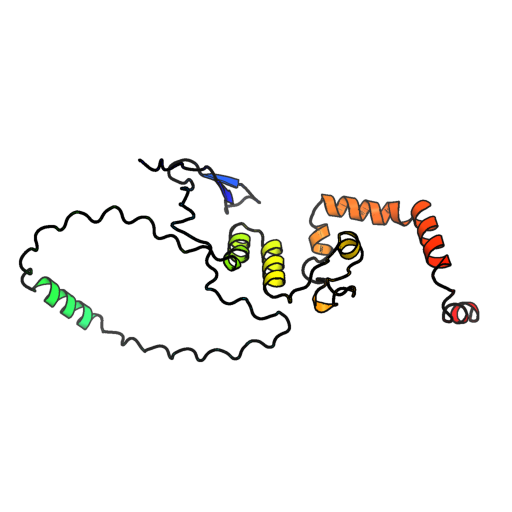PAPVKREKKTLIESSLEFHEWLNAPSAPQQKPAPAPEATKPRVKPFDMQDIPDAMERIGWPMSAKIMRKWFAGDLNYANTDTGAIRGINQNGKPFPAAMVDTTTFELRWILGFARARAKFDELVNTKLFDDSAYGSLKKIAKRLEPSPLLHRFMENV

pLDDT: mean 75.0, std 16.14, range [35.94, 96.44]

Organism: Cupriavidus necator (NCBI:txid106590)